Protein AF-A0A2T4BYU2-F1 (afdb_monomer_lite)

Secondary structure (DSSP, 8-state):
-------HHHHHHHHHHHHHHHHHHHIIIIIHHHHHHHHHHHHHHHHHH-SHHHHT-HHHHHHHHHHHHHHIIIIIHHHHHHHHT-GGGT--PPTT---EEEEE-B------TTT-TT-S-TT-------PPPHHHHHHHHHHH----EEEE-SSSS-EEEE--GGGTT-EEEEPPBSS--TT--S-EEEEEEE---B-TTSPBPTT--S--EEEEEEEPPPHHHHHHHHHHHHHHHHHHHHHHHHHHHHHT---SSSPPP--------PPPPPPPP--------------------------------SS--------GGGTSSSS----TT-------HHHHHHHHHHHHHHHHHHHHHHHHHHHHT-

Foldseek 3Di:
DDPPPDPPVNVVVVVVVVVVVVVVVCCVPVVVVVVVVVVVVVVVVVVVCPDPCNCPDPLNVLLVVLLVLLCVLLPVQQVVLVVCVPCVNDDDDDPPFDWDKDKAAAPQVPPDCVPCVPDPDPPPPDDPDDDQDPVRLLVVLVVVDPAAEAEAEPDQDWDWAFDDVSSVRHIYIYFHHQDCPPPNQKGWIKMKIFTACADPVRHGDVVTDPDRIDMDIGIGDRVVVSVVVVVVSVVVVLVVLLVVLLCCLVVVPDFSQDDPDPPDPPDDDDDPDDDDDDDDDDDDDDDDDDDDDDDDDDDDDDDDDDDDDDDDPDPPPPPVVVVDDDDPPPPVPPPPDPSPVVSSVSSSVVSSVSSVVSSVVSSVVSVVVD

pLDDT: mean 73.85, std 22.09, range [28.38, 97.69]

Sequence (370 aa):
MPPSDLSVAEEIYRGLASLLRLLWQWIKGPGMHRAAVAAAAVMRQVRRNMTARRLLSFPHLLAFFWMLLLLWGERWIFTSHVGVCDWRNWEKWPKGATPHHLVLIADPQILDPHTNPDWPSPVLATVVANVLSEEDSVRLVKSVGNVVHVFSGDDHDYCELVHSDSKENVREITVKTMSMTQGVPTPGFLMVSLWNPIDKDGKPLPGAPEQTVQTHLCLLPNQLSKYMNYVAFTIFSLIILAVRAFFVPVLRLTPFALPPERGSASLPIYKDKIEPPITSSSGTSNGGGGGSTRWAGKKGKHRHRWSTDGSRGPRITINEDYYDGGKAWKTTTGRGDRFSFKVMATEMWTTTWRVTWISVLIWIYLIRNG

Radius of gyration: 45.5 Å; chains: 1; bounding box: 118×69×126 Å

InterPro domains:
  IPR033308 PGAP5/Cdc1/Ted1 [PTHR13315] (129-253)

Organism: NCBI:txid983965

Structure (mmCIF, N/CA/C/O backbone):
data_AF-A0A2T4BYU2-F1
#
_entry.id   AF-A0A2T4BYU2-F1
#
loop_
_atom_site.group_PDB
_atom_site.id
_atom_site.type_symbol
_atom_site.label_atom_id
_atom_site.label_alt_id
_atom_site.label_comp_id
_atom_site.label_asym_id
_atom_site.label_entity_id
_atom_site.label_seq_id
_atom_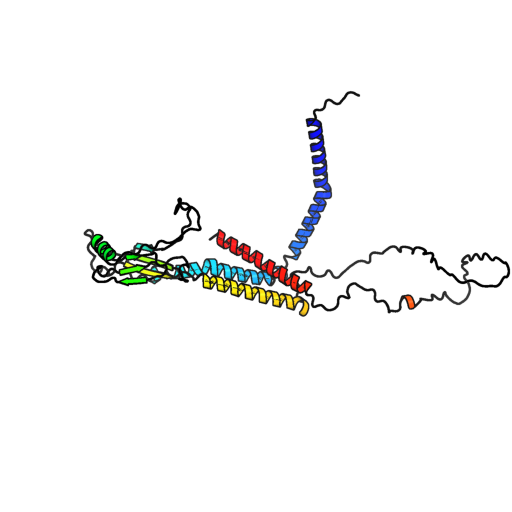site.pdbx_PDB_ins_code
_atom_site.Cartn_x
_atom_site.Cartn_y
_atom_site.Cartn_z
_atom_site.occupancy
_atom_site.B_iso_or_equiv
_atom_site.auth_seq_id
_atom_site.auth_comp_id
_atom_site.auth_asym_id
_atom_site.auth_atom_id
_atom_site.pdbx_PDB_model_num
ATOM 1 N N . MET A 1 1 ? -7.011 48.661 -72.125 1.00 44.62 1 MET A N 1
ATOM 2 C CA . MET A 1 1 ? -7.567 47.521 -71.363 1.00 44.62 1 MET A CA 1
ATOM 3 C C . MET A 1 1 ? -8.153 48.091 -70.086 1.00 44.62 1 MET A C 1
ATOM 5 O O . MET A 1 1 ? -7.434 48.857 -69.453 1.00 44.62 1 MET A O 1
ATOM 9 N N . PRO A 1 2 ? -9.433 47.844 -69.765 1.00 47.34 2 PRO A N 1
ATOM 10 C CA . PRO A 1 2 ? -10.034 48.416 -68.567 1.00 47.34 2 PRO A CA 1
ATOM 11 C C . PRO A 1 2 ? -9.430 47.750 -67.319 1.00 47.34 2 PRO A C 1
ATOM 13 O O . PRO A 1 2 ? -8.995 46.596 -67.412 1.00 47.34 2 PRO A O 1
ATOM 16 N N . PRO A 1 3 ? -9.362 48.455 -66.177 1.00 52.53 3 PRO A N 1
ATOM 17 C CA . PRO A 1 3 ? -8.950 47.852 -64.919 1.00 52.53 3 PRO A CA 1
ATOM 18 C C . PRO A 1 3 ? -9.965 46.768 -64.553 1.00 52.53 3 PRO A C 1
ATOM 20 O O . PRO A 1 3 ? -11.173 46.959 -64.672 1.00 52.53 3 PRO A O 1
ATOM 23 N N . SER A 1 4 ? -9.478 45.591 -64.179 1.00 56.00 4 SER A N 1
ATOM 24 C CA . SER A 1 4 ? -10.329 44.528 -63.663 1.00 56.00 4 SER A CA 1
ATOM 25 C C . SER A 1 4 ? -10.896 44.963 -62.312 1.00 56.00 4 SER A C 1
ATOM 27 O O . SER A 1 4 ? -10.166 44.961 -61.324 1.00 56.00 4 SER A O 1
ATOM 29 N N . ASP A 1 5 ? -12.182 45.310 -62.277 1.00 58.50 5 ASP A N 1
ATOM 30 C CA . ASP A 1 5 ? -12.965 45.523 -61.054 1.00 58.50 5 ASP A CA 1
ATOM 31 C C . ASP A 1 5 ? -13.184 44.186 -60.335 1.00 58.50 5 ASP A C 1
ATOM 33 O O . ASP A 1 5 ? -14.262 43.592 -60.354 1.00 58.50 5 ASP A O 1
ATOM 37 N N . LEU A 1 6 ? -12.124 43.663 -59.728 1.00 60.38 6 LEU A N 1
ATOM 38 C CA . LEU A 1 6 ? -12.214 42.539 -58.813 1.00 60.38 6 LEU A CA 1
ATOM 39 C C . LEU A 1 6 ? -11.860 43.046 -57.420 1.00 60.38 6 LEU A C 1
ATOM 41 O O . LEU A 1 6 ? -10.784 43.588 -57.189 1.00 60.38 6 LEU A O 1
ATOM 45 N N . SER A 1 7 ? -12.807 42.885 -56.495 1.00 72.75 7 SER A N 1
ATOM 46 C CA . SER A 1 7 ? -12.609 43.162 -55.074 1.00 72.75 7 SER A CA 1
ATOM 47 C C . SER A 1 7 ? -11.363 42.432 -54.570 1.00 72.75 7 SER A C 1
ATOM 49 O O . SER A 1 7 ? -11.122 41.287 -54.950 1.00 72.75 7 SER A O 1
ATOM 51 N N . VAL A 1 8 ? -10.605 43.058 -53.665 1.00 73.31 8 VAL A N 1
ATOM 52 C CA . VAL A 1 8 ? -9.437 42.462 -52.982 1.00 73.31 8 VAL A CA 1
ATOM 53 C C . VAL A 1 8 ? -9.763 41.069 -52.418 1.00 73.31 8 VAL A C 1
ATOM 55 O O . VAL A 1 8 ? -8.920 40.173 -52.414 1.00 73.31 8 VAL A O 1
ATOM 58 N N . ALA A 1 9 ? -11.015 40.850 -52.001 1.00 70.56 9 ALA A N 1
ATOM 59 C CA . ALA A 1 9 ? -11.495 39.545 -51.561 1.00 70.56 9 ALA A CA 1
ATOM 60 C C . ALA A 1 9 ? -11.392 38.475 -52.663 1.00 70.56 9 ALA A C 1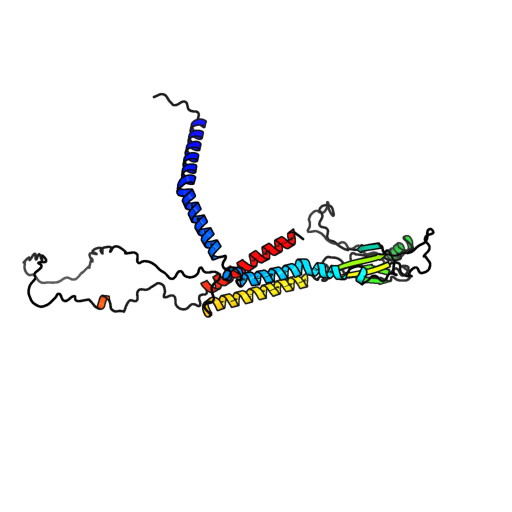
ATOM 62 O O . ALA A 1 9 ? -10.972 37.355 -52.387 1.00 70.56 9 ALA A O 1
ATOM 63 N N . GLU A 1 10 ? -11.714 38.807 -53.912 1.00 74.12 10 GLU A N 1
ATOM 64 C CA . GLU A 1 10 ? -11.686 37.880 -55.045 1.00 74.12 10 GLU A CA 1
ATOM 65 C C . GLU A 1 10 ? -10.253 37.459 -55.410 1.00 74.12 10 GLU A C 1
ATOM 67 O O . GLU A 1 10 ? -10.006 36.298 -55.744 1.00 74.12 10 GLU A O 1
ATOM 72 N N . GLU A 1 11 ? -9.287 38.378 -55.304 1.00 76.38 11 GLU A N 1
ATOM 73 C CA . GLU A 1 11 ? -7.863 38.066 -55.479 1.00 76.38 11 GLU A CA 1
ATOM 74 C C . GLU A 1 11 ? -7.354 37.138 -54.372 1.00 76.38 11 GLU A C 1
ATOM 76 O O . GLU A 1 11 ? -6.678 36.146 -54.660 1.00 76.38 11 GLU A O 1
ATOM 81 N N . ILE A 1 12 ? -7.751 37.389 -53.120 1.00 78.19 12 ILE A N 1
ATOM 82 C CA . ILE A 1 12 ? -7.427 36.522 -51.979 1.00 78.19 12 ILE A CA 1
ATOM 83 C C . ILE A 1 12 ? -8.056 35.133 -52.158 1.00 78.19 12 ILE A C 1
ATOM 85 O O . ILE A 1 12 ? -7.374 34.122 -51.973 1.00 78.19 12 ILE A O 1
ATOM 89 N N . TYR A 1 13 ? -9.324 35.052 -52.574 1.00 81.00 13 TYR A N 1
ATOM 90 C CA . TYR A 1 13 ? -10.010 33.782 -52.823 1.00 81.00 13 TYR A CA 1
ATOM 91 C C . TYR A 1 13 ? -9.356 32.987 -53.954 1.00 81.00 13 TYR A C 1
ATOM 93 O O . TYR A 1 13 ? -9.172 31.776 -53.828 1.00 81.00 13 TYR A O 1
ATOM 101 N N . ARG A 1 14 ? -8.946 33.643 -55.044 1.00 78.81 14 ARG A N 1
ATOM 102 C CA . ARG A 1 14 ? -8.218 32.989 -56.144 1.00 78.81 14 ARG A CA 1
ATOM 103 C C . ARG A 1 14 ? -6.811 32.557 -55.722 1.00 78.81 14 ARG A C 1
ATOM 105 O O . ARG A 1 14 ? -6.377 31.462 -56.092 1.00 78.81 14 ARG A O 1
ATOM 112 N N . GLY A 1 15 ? -6.130 33.348 -54.893 1.00 80.69 15 GLY A N 1
ATOM 113 C CA . GLY A 1 15 ? -4.852 32.990 -54.272 1.00 80.69 15 GLY A CA 1
ATOM 114 C C . GLY A 1 15 ? -4.968 31.747 -53.383 1.00 80.69 15 GLY A C 1
ATOM 115 O O . GLY A 1 15 ? -4.243 30.772 -53.577 1.00 80.69 15 GLY A O 1
ATOM 116 N N . LEU A 1 16 ? -5.951 31.712 -52.482 1.00 84.56 16 LEU A N 1
ATOM 117 C CA . LEU A 1 16 ? -6.238 30.552 -51.632 1.00 84.56 16 LEU A CA 1
ATOM 118 C C . LEU A 1 16 ? -6.659 29.327 -52.447 1.00 84.56 16 LEU A C 1
ATOM 120 O O . LEU A 1 16 ? -6.166 28.227 -52.206 1.00 84.56 16 LEU A O 1
ATOM 124 N N . ALA A 1 17 ? -7.522 29.498 -53.448 1.00 82.00 17 ALA A N 1
ATOM 125 C CA . ALA A 1 17 ? -7.966 28.402 -54.304 1.00 82.00 17 ALA A CA 1
ATOM 126 C C . ALA A 1 17 ? -6.816 27.808 -55.133 1.00 82.00 17 ALA A C 1
ATOM 128 O O . ALA A 1 17 ? -6.757 26.592 -55.320 1.00 82.00 17 ALA A O 1
ATOM 129 N N . SER A 1 18 ? -5.887 28.636 -55.619 1.00 81.75 18 SER A N 1
ATOM 130 C CA . SER A 1 18 ? -4.705 28.161 -56.350 1.00 81.75 18 SER A CA 1
ATOM 131 C C . SER A 1 18 ? -3.717 27.433 -55.431 1.00 81.75 18 SER A C 1
ATOM 133 O O . SER A 1 18 ? -3.270 26.339 -55.781 1.00 81.75 18 SER A O 1
ATOM 135 N N . LEU A 1 19 ? -3.476 27.946 -54.219 1.00 81.56 19 LEU A N 1
ATOM 136 C CA . LEU A 1 19 ? -2.708 27.253 -53.179 1.00 81.56 19 LEU A CA 1
ATOM 137 C C . LEU A 1 19 ? -3.330 25.903 -52.810 1.00 81.56 19 LEU A C 1
ATOM 139 O O . LEU A 1 19 ? -2.626 24.897 -52.804 1.00 81.56 19 LEU A O 1
ATOM 143 N N . LEU A 1 20 ? -4.644 25.845 -52.579 1.00 85.12 20 LEU A N 1
ATOM 144 C CA . LEU A 1 20 ? -5.356 24.603 -52.260 1.00 85.12 20 LEU A CA 1
ATOM 145 C C . LEU A 1 20 ? -5.273 23.577 -53.398 1.00 85.12 20 LEU A C 1
ATOM 147 O O . LEU A 1 20 ? -5.092 22.389 -53.135 1.00 85.12 20 LEU A O 1
ATOM 151 N N . ARG A 1 21 ? -5.342 24.010 -54.665 1.00 81.75 21 ARG A N 1
ATOM 152 C CA . ARG A 1 21 ? -5.165 23.120 -55.827 1.00 81.75 21 ARG A CA 1
ATOM 153 C C . ARG A 1 21 ? -3.744 22.568 -55.918 1.00 81.75 21 ARG A C 1
ATOM 155 O O . ARG A 1 21 ? -3.586 21.377 -56.176 1.00 81.75 21 ARG A O 1
ATOM 162 N N . LEU A 1 22 ? -2.727 23.397 -55.679 1.00 81.19 22 LEU A N 1
ATOM 163 C CA . LEU A 1 22 ? -1.326 22.963 -55.657 1.00 81.19 22 LEU A CA 1
ATOM 164 C C . LEU A 1 22 ? -1.060 21.985 -54.507 1.00 81.19 22 LEU A C 1
ATOM 166 O O . LEU A 1 22 ? -0.410 20.960 -54.705 1.00 81.19 22 LEU A O 1
ATOM 170 N N . LEU A 1 23 ? -1.632 22.248 -53.331 1.00 77.75 23 LEU A N 1
ATOM 171 C CA . LEU A 1 23 ? -1.557 21.368 -52.166 1.00 77.75 23 LEU A CA 1
ATOM 172 C C . LEU A 1 23 ? -2.250 20.026 -52.450 1.00 77.75 23 LEU A C 1
ATOM 174 O O . LEU A 1 23 ? -1.695 18.968 -52.166 1.00 77.75 23 LEU A O 1
ATOM 178 N N . TRP A 1 24 ? -3.410 20.049 -53.109 1.00 79.12 24 TRP A N 1
ATOM 179 C CA . TRP A 1 24 ? -4.140 18.849 -53.523 1.00 79.12 24 TRP A CA 1
ATOM 180 C C . TRP A 1 24 ? -3.400 18.022 -54.582 1.00 79.12 24 TRP A C 1
ATOM 182 O O . TRP A 1 24 ? -3.362 16.795 -54.488 1.00 79.12 24 TRP A O 1
ATOM 192 N N . GLN A 1 25 ? -2.773 18.667 -55.571 1.00 78.25 25 GLN A N 1
ATOM 193 C CA . GLN A 1 25 ? -1.932 17.992 -56.566 1.00 78.25 25 GLN A CA 1
ATOM 194 C C . GLN A 1 25 ? -0.663 17.408 -55.936 1.00 78.25 25 GLN A C 1
ATOM 196 O O . GLN A 1 25 ? -0.265 16.290 -56.268 1.00 78.25 25 GLN A O 1
ATOM 201 N N . TRP A 1 26 ? -0.058 18.121 -54.983 1.00 76.94 26 TRP A N 1
ATOM 202 C CA . TRP A 1 26 ? 1.086 17.623 -54.227 1.00 76.94 26 TRP A CA 1
ATOM 203 C C . TRP A 1 26 ? 0.713 16.410 -53.373 1.00 76.94 26 TRP A C 1
ATOM 205 O O . TRP A 1 26 ? 1.426 15.409 -53.413 1.00 76.94 26 TRP A O 1
ATOM 215 N N . ILE A 1 27 ? -0.431 16.457 -52.678 1.00 73.06 27 ILE A N 1
ATOM 216 C CA . ILE A 1 27 ? -0.985 15.314 -51.943 1.00 73.06 27 ILE A CA 1
ATOM 217 C C . ILE A 1 27 ? -1.202 14.149 -52.911 1.00 73.06 27 ILE A C 1
ATOM 219 O O . ILE A 1 27 ? -0.582 13.110 -52.727 1.00 73.06 27 ILE A O 1
ATOM 223 N N . LYS A 1 28 ? -1.991 14.313 -53.982 1.00 74.81 28 LYS A N 1
ATOM 224 C CA . LYS A 1 28 ? -2.316 13.219 -54.917 1.00 74.81 28 LYS A CA 1
ATOM 225 C C . LYS A 1 28 ? -1.114 12.636 -55.676 1.00 74.81 28 LYS A C 1
ATOM 227 O O . LYS A 1 28 ? -1.213 11.504 -56.136 1.00 74.81 28 LYS A O 1
ATOM 232 N N . GLY A 1 29 ? -0.006 13.367 -55.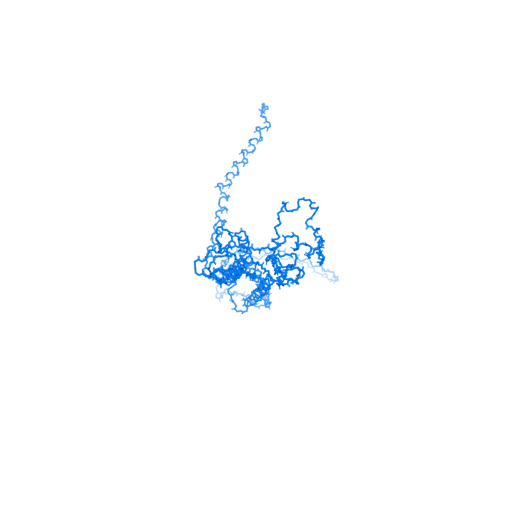812 1.00 76.69 29 GLY A N 1
ATOM 233 C CA . GLY A 1 29 ? 1.197 12.908 -56.512 1.00 76.69 29 GLY A CA 1
ATOM 234 C C . GLY A 1 29 ? 2.376 12.589 -55.573 1.00 76.69 29 GLY A C 1
ATOM 235 O O . GLY A 1 29 ? 2.394 11.537 -54.925 1.00 76.69 29 GLY A O 1
ATOM 236 N N . PRO A 1 30 ? 3.407 13.456 -55.510 1.00 74.31 30 PRO A N 1
ATOM 237 C CA . PRO A 1 30 ? 4.663 13.177 -54.804 1.00 74.31 30 PRO A CA 1
ATOM 238 C C . PRO A 1 30 ? 4.512 13.044 -53.278 1.00 74.31 30 PRO A C 1
ATOM 240 O O . PRO A 1 30 ? 5.300 12.334 -52.650 1.00 74.31 30 PRO A O 1
ATOM 243 N N . GLY A 1 31 ? 3.506 13.687 -52.678 1.00 72.19 31 GLY A N 1
ATOM 244 C CA . GLY A 1 31 ? 3.182 13.593 -51.254 1.00 72.19 31 GLY A CA 1
ATOM 245 C C . GLY A 1 31 ? 2.701 12.197 -50.862 1.00 72.19 31 GLY A C 1
ATOM 246 O O . GLY A 1 31 ? 3.278 11.586 -49.963 1.00 72.19 31 GLY A O 1
ATOM 247 N N . MET A 1 32 ? 1.724 11.640 -51.587 1.00 75.56 32 MET A N 1
ATOM 248 C CA . MET A 1 32 ? 1.248 10.266 -51.382 1.00 75.56 32 MET A CA 1
ATOM 249 C C . MET A 1 32 ? 2.344 9.223 -51.619 1.00 75.56 32 MET A C 1
ATOM 251 O O . MET A 1 32 ? 2.446 8.266 -50.854 1.00 75.56 32 MET A O 1
ATOM 255 N N . HIS A 1 33 ? 3.221 9.418 -52.610 1.00 74.88 33 HIS A N 1
ATOM 256 C CA . HIS A 1 33 ? 4.357 8.514 -52.818 1.00 74.88 33 HIS A CA 1
ATOM 257 C C . HIS A 1 33 ? 5.345 8.546 -51.639 1.00 74.88 33 HIS A C 1
ATOM 259 O O . HIS A 1 33 ? 5.740 7.497 -51.130 1.00 74.88 33 HIS A O 1
ATOM 265 N N . ARG A 1 34 ? 5.700 9.738 -51.136 1.00 77.19 34 ARG A N 1
ATOM 266 C CA . ARG A 1 34 ? 6.554 9.885 -49.942 1.00 77.19 34 ARG A CA 1
ATOM 267 C C . ARG A 1 34 ? 5.904 9.292 -48.690 1.00 77.19 34 ARG A C 1
ATOM 269 O O . ARG A 1 34 ? 6.586 8.601 -47.935 1.00 77.19 34 ARG A O 1
ATOM 276 N N . ALA A 1 35 ? 4.602 9.503 -48.499 1.00 79.88 35 ALA A N 1
ATOM 277 C CA . ALA A 1 35 ? 3.839 8.914 -47.402 1.00 79.88 35 ALA A CA 1
ATOM 278 C C . ALA A 1 35 ? 3.801 7.381 -47.495 1.00 79.88 35 ALA A C 1
ATOM 280 O O . ALA A 1 35 ? 4.042 6.707 -46.498 1.00 79.88 35 ALA A O 1
ATOM 281 N N . ALA A 1 36 ? 3.594 6.817 -48.687 1.00 81.00 36 ALA A N 1
ATOM 282 C CA . ALA A 1 36 ? 3.615 5.374 -48.914 1.00 81.00 36 ALA A CA 1
ATOM 283 C C . ALA A 1 36 ? 5.005 4.766 -48.666 1.00 81.00 36 ALA A C 1
ATOM 285 O O . ALA A 1 36 ? 5.113 3.710 -48.047 1.00 81.00 36 ALA A O 1
ATOM 286 N N . VAL A 1 37 ? 6.084 5.440 -49.081 1.00 83.19 37 VAL A N 1
ATOM 287 C CA . VAL A 1 37 ? 7.463 5.006 -48.798 1.00 83.19 37 VAL A CA 1
ATOM 288 C C . VAL A 1 37 ? 7.761 5.063 -47.298 1.00 83.19 37 VAL A C 1
ATOM 290 O O . VAL A 1 37 ? 8.339 4.114 -46.761 1.00 83.19 37 VAL A O 1
ATOM 293 N N . ALA A 1 38 ? 7.336 6.125 -46.608 1.00 82.06 38 ALA A N 1
ATOM 294 C CA . ALA A 1 38 ? 7.457 6.242 -45.158 1.00 82.06 38 ALA A CA 1
ATOM 295 C C . ALA A 1 38 ? 6.651 5.147 -44.443 1.00 82.06 38 ALA A C 1
ATOM 297 O O . ALA A 1 38 ? 7.201 4.434 -43.607 1.00 82.06 38 ALA A O 1
ATOM 298 N N . ALA A 1 39 ? 5.394 4.926 -44.832 1.00 82.06 39 ALA A N 1
ATOM 299 C CA . ALA A 1 39 ? 4.540 3.871 -44.294 1.00 82.06 39 ALA A CA 1
ATOM 300 C C . ALA A 1 39 ? 5.123 2.474 -44.551 1.00 82.06 39 ALA A C 1
ATOM 302 O O . ALA A 1 39 ? 5.148 1.640 -43.652 1.00 82.06 39 ALA A O 1
ATOM 303 N N . ALA A 1 40 ? 5.680 2.217 -45.736 1.00 81.62 40 ALA A N 1
ATOM 304 C CA . ALA A 1 40 ? 6.356 0.962 -46.052 1.00 81.62 40 ALA A CA 1
ATOM 305 C C . ALA A 1 40 ? 7.675 0.795 -45.279 1.00 81.62 40 ALA A C 1
ATOM 307 O O . ALA A 1 40 ? 8.062 -0.327 -44.948 1.00 81.62 40 ALA A O 1
ATOM 308 N N . ALA A 1 41 ? 8.400 1.878 -44.992 1.00 75.75 41 ALA A N 1
ATOM 309 C CA . ALA A 1 41 ? 9.575 1.848 -44.123 1.00 75.75 41 ALA A CA 1
ATOM 310 C C . ALA A 1 41 ? 9.179 1.549 -42.670 1.00 75.75 41 ALA A C 1
ATOM 312 O O . ALA A 1 41 ? 9.779 0.669 -42.055 1.00 75.75 41 ALA A O 1
ATOM 313 N N . VAL A 1 42 ? 8.122 2.191 -42.163 1.00 76.19 42 VAL A N 1
ATOM 314 C CA . VAL A 1 42 ? 7.540 1.931 -40.840 1.00 76.19 42 VAL A CA 1
ATOM 315 C C . VAL A 1 42 ? 7.029 0.494 -40.751 1.00 76.19 42 VAL A C 1
ATOM 317 O O . VAL A 1 42 ? 7.425 -0.220 -39.840 1.00 76.19 42 VAL A O 1
ATOM 320 N N . MET A 1 43 ? 6.250 0.005 -41.719 1.00 75.00 43 MET A N 1
ATOM 321 C CA . MET A 1 43 ? 5.761 -1.380 -41.739 1.00 75.00 43 MET A CA 1
ATOM 322 C C . MET A 1 43 ? 6.897 -2.399 -41.810 1.00 75.00 43 MET A C 1
ATOM 324 O O . MET A 1 43 ? 6.878 -3.394 -41.086 1.00 75.00 43 MET A O 1
ATOM 328 N N . ARG A 1 44 ? 7.922 -2.160 -42.639 1.00 73.31 44 ARG A N 1
ATOM 329 C CA . ARG A 1 44 ? 9.115 -3.020 -42.667 1.00 73.31 44 ARG A CA 1
ATOM 330 C C . ARG A 1 44 ? 9.848 -2.997 -41.328 1.00 73.31 44 ARG A C 1
ATOM 332 O O . ARG A 1 44 ? 10.303 -4.047 -40.880 1.00 73.31 44 ARG A O 1
ATOM 339 N N . GLN A 1 45 ? 9.936 -1.840 -40.677 1.00 66.19 45 GLN A N 1
ATOM 340 C CA . GLN A 1 45 ? 10.536 -1.707 -39.353 1.00 66.19 45 GLN A CA 1
ATOM 341 C C . GLN A 1 45 ? 9.717 -2.449 -38.285 1.00 66.19 45 GLN A C 1
ATOM 343 O O . GLN A 1 45 ? 10.289 -3.223 -37.522 1.00 66.19 45 GLN A O 1
ATOM 348 N N . VAL A 1 46 ? 8.391 -2.292 -38.278 1.00 66.44 46 VAL A N 1
ATOM 349 C CA . VAL A 1 46 ? 7.453 -2.986 -37.382 1.00 66.44 46 VAL A CA 1
ATOM 350 C C . VAL A 1 46 ? 7.555 -4.498 -37.568 1.00 66.44 46 VAL A C 1
ATOM 352 O O . VAL A 1 46 ? 7.789 -5.215 -36.599 1.00 66.44 46 VAL A O 1
ATOM 355 N N . ARG A 1 47 ? 7.498 -4.994 -38.811 1.00 68.31 47 ARG A N 1
ATOM 356 C CA . ARG A 1 47 ? 7.621 -6.426 -39.131 1.00 68.31 47 ARG A CA 1
ATOM 357 C C . ARG A 1 47 ? 8.962 -7.013 -38.686 1.00 68.31 47 ARG A C 1
ATOM 359 O O . ARG A 1 47 ? 8.998 -8.119 -38.161 1.00 68.31 47 ARG A O 1
ATOM 366 N N . ARG A 1 48 ? 10.067 -6.275 -38.851 1.00 61.69 48 ARG A N 1
ATOM 367 C CA . ARG A 1 48 ? 11.391 -6.689 -38.344 1.00 61.69 48 ARG A CA 1
ATOM 368 C C . ARG A 1 48 ? 11.449 -6.710 -36.817 1.00 61.69 48 ARG A C 1
ATOM 370 O O . ARG A 1 48 ? 12.165 -7.535 -36.248 1.00 61.69 48 ARG A O 1
ATOM 377 N N . ASN A 1 49 ? 10.718 -5.815 -36.158 1.00 56.91 49 ASN A N 1
ATOM 378 C CA . ASN A 1 49 ? 10.650 -5.752 -34.703 1.00 56.91 49 ASN A CA 1
ATOM 379 C C . ASN A 1 49 ? 9.741 -6.841 -34.103 1.00 56.91 49 ASN A C 1
ATOM 381 O O . ASN A 1 49 ? 10.004 -7.297 -32.997 1.00 56.91 49 ASN A O 1
ATOM 385 N N . MET A 1 50 ? 8.741 -7.311 -34.856 1.00 58.03 50 MET A N 1
ATOM 386 C CA . MET A 1 50 ? 7.804 -8.388 -34.500 1.00 58.03 50 MET A CA 1
ATOM 387 C C . MET A 1 50 ? 8.360 -9.799 -34.766 1.00 58.03 50 MET A C 1
ATOM 389 O O . MET A 1 50 ? 7.657 -10.684 -35.246 1.00 58.03 50 MET A O 1
ATOM 393 N N . THR A 1 51 ? 9.641 -10.033 -34.488 1.00 62.34 51 THR A N 1
ATOM 394 C CA . THR A 1 51 ? 10.198 -11.396 -34.481 1.00 62.34 51 THR A CA 1
ATOM 395 C C . THR A 1 51 ? 10.136 -11.948 -33.060 1.00 62.34 51 THR A C 1
ATOM 397 O O . THR A 1 51 ? 10.417 -11.217 -32.113 1.00 62.34 51 THR A O 1
ATOM 400 N N . ALA A 1 52 ? 9.810 -13.233 -32.880 1.00 55.22 52 ALA A N 1
ATOM 401 C CA . ALA A 1 52 ? 9.725 -13.855 -31.550 1.00 55.22 52 ALA A CA 1
ATOM 402 C C . ALA A 1 52 ? 11.007 -13.648 -30.712 1.00 55.22 52 ALA A C 1
ATOM 404 O O . ALA A 1 52 ? 10.928 -13.382 -29.518 1.00 55.22 52 ALA A O 1
ATOM 405 N N . ARG A 1 53 ? 12.187 -13.630 -31.359 1.00 62.66 53 ARG A N 1
ATOM 406 C CA . ARG A 1 53 ? 13.487 -13.311 -30.728 1.00 62.66 53 ARG A CA 1
ATOM 407 C C . ARG A 1 53 ? 13.597 -11.876 -30.186 1.00 62.66 53 ARG A C 1
ATOM 409 O O . ARG A 1 53 ? 14.396 -11.630 -29.291 1.00 62.66 53 ARG A O 1
ATOM 416 N N . ARG A 1 54 ? 12.835 -10.917 -30.728 1.00 62.91 54 ARG A N 1
ATOM 417 C CA . ARG A 1 54 ? 12.774 -9.525 -30.246 1.00 62.91 54 ARG A CA 1
ATOM 418 C C . ARG A 1 54 ? 11.619 -9.283 -29.277 1.00 62.91 54 ARG A C 1
ATOM 420 O O . ARG A 1 54 ? 11.797 -8.485 -28.360 1.00 62.91 54 ARG A O 1
ATOM 427 N N . LEU A 1 55 ? 10.488 -9.970 -29.446 1.00 58.59 55 LEU A N 1
ATOM 428 C CA . LEU A 1 55 ? 9.332 -9.890 -28.542 1.00 58.59 55 LEU A CA 1
ATOM 429 C C . LEU A 1 55 ? 9.614 -10.561 -27.188 1.00 58.59 55 LEU A C 1
ATOM 431 O O . LEU A 1 55 ? 9.321 -9.976 -26.155 1.00 58.59 55 LEU A O 1
ATOM 435 N N . LEU A 1 56 ? 10.288 -11.715 -27.185 1.00 66.81 56 LEU A N 1
ATOM 436 C CA . LEU A 1 56 ? 10.789 -12.390 -25.978 1.00 66.81 56 LEU A CA 1
ATOM 437 C C . LEU A 1 56 ? 12.220 -11.958 -25.628 1.00 66.81 56 LEU A C 1
ATOM 439 O O . LEU A 1 56 ? 13.003 -12.723 -25.068 1.00 66.81 56 LEU A O 1
ATOM 443 N N . SER A 1 57 ? 12.609 -10.742 -26.016 1.00 78.62 57 SER A N 1
ATOM 444 C CA . SER A 1 57 ? 13.946 -10.261 -25.686 1.00 78.62 57 SER A CA 1
ATOM 445 C C . SER A 1 57 ? 14.049 -9.920 -24.204 1.00 78.62 57 SER A C 1
ATOM 447 O O . SER A 1 57 ? 13.084 -9.511 -23.561 1.00 78.62 57 SER A O 1
ATOM 449 N N . PHE A 1 58 ? 15.265 -10.028 -23.686 1.00 83.38 58 PHE A N 1
ATOM 450 C CA . PHE A 1 58 ? 15.631 -9.721 -22.309 1.00 83.38 58 PHE A CA 1
ATOM 451 C C . PHE A 1 58 ? 14.974 -8.470 -21.679 1.00 83.38 58 PHE A C 1
ATOM 453 O O . PHE A 1 58 ? 14.472 -8.595 -20.566 1.00 83.38 58 PHE A O 1
ATOM 460 N N . PRO A 1 59 ? 14.903 -7.283 -22.327 1.00 89.06 59 PRO A N 1
ATOM 461 C CA . PRO A 1 59 ? 14.239 -6.130 -21.716 1.00 89.06 59 PRO A CA 1
ATOM 462 C C . PRO A 1 59 ? 12.726 -6.331 -21.541 1.00 89.06 59 PRO A C 1
ATOM 464 O O . PRO A 1 59 ? 12.159 -5.782 -20.608 1.00 89.06 59 PRO A O 1
ATOM 467 N N . HIS A 1 60 ? 12.061 -7.126 -22.386 1.00 89.62 60 HIS A N 1
ATOM 468 C CA . HIS A 1 60 ? 10.638 -7.435 -22.200 1.00 89.62 60 HIS A CA 1
ATOM 469 C C . HIS A 1 60 ? 10.431 -8.424 -21.049 1.00 89.62 60 HIS A C 1
ATOM 471 O O . HIS A 1 60 ? 9.469 -8.276 -20.306 1.00 89.62 60 HIS A O 1
ATOM 477 N N . LEU A 1 61 ? 11.353 -9.374 -20.847 1.00 91.00 61 LEU A N 1
ATOM 478 C CA . LEU A 1 61 ? 11.332 -10.248 -19.670 1.00 91.00 61 LEU A CA 1
ATOM 479 C C . LEU A 1 61 ? 11.517 -9.437 -18.378 1.00 91.00 61 LEU A C 1
ATOM 481 O O . LEU A 1 61 ? 10.773 -9.618 -17.420 1.00 91.00 61 LEU A O 1
ATOM 485 N N . LEU A 1 62 ? 12.465 -8.496 -18.366 1.00 94.44 62 LEU A N 1
ATOM 486 C CA . LEU A 1 62 ? 12.666 -7.614 -17.218 1.00 94.44 62 LEU A CA 1
ATOM 487 C C . LEU A 1 62 ? 11.453 -6.698 -16.980 1.00 94.44 62 LEU A C 1
ATOM 489 O O . LEU A 1 62 ? 11.033 -6.530 -15.840 1.00 94.44 62 LEU A O 1
ATOM 493 N N . ALA A 1 63 ? 10.846 -6.161 -18.043 1.00 94.50 63 ALA A N 1
ATOM 494 C CA . ALA A 1 63 ? 9.603 -5.395 -17.949 1.00 94.50 63 ALA A CA 1
ATOM 495 C C . ALA A 1 63 ? 8.420 -6.244 -17.443 1.00 94.50 63 ALA A C 1
ATOM 497 O O . ALA A 1 63 ? 7.589 -5.749 -16.689 1.00 94.50 63 ALA A O 1
ATOM 498 N N . PHE A 1 64 ? 8.356 -7.529 -17.802 1.00 94.50 64 PHE A N 1
ATOM 499 C CA . PHE A 1 64 ? 7.369 -8.468 -17.268 1.00 94.50 64 PHE A CA 1
ATOM 500 C C . PHE A 1 64 ? 7.555 -8.692 -15.760 1.00 94.50 64 PHE A C 1
ATOM 502 O O . PHE A 1 64 ? 6.581 -8.647 -15.015 1.00 94.50 64 PHE A O 1
ATOM 509 N N . PHE A 1 65 ? 8.790 -8.852 -15.277 1.00 96.06 65 PHE A N 1
ATOM 510 C CA . PHE A 1 65 ? 9.037 -8.934 -13.833 1.00 96.06 65 PHE A CA 1
ATOM 511 C C . PHE A 1 65 ? 8.698 -7.630 -13.106 1.00 96.06 65 PHE A C 1
ATOM 513 O O . PHE A 1 65 ? 8.110 -7.676 -12.030 1.00 96.06 65 PHE A O 1
ATOM 520 N N . TRP A 1 66 ? 8.984 -6.474 -13.712 1.00 97.25 66 TRP A N 1
ATOM 521 C CA . TRP A 1 66 ? 8.500 -5.185 -13.211 1.00 97.25 66 TRP A CA 1
ATOM 522 C C . TRP A 1 66 ? 6.976 -5.135 -13.120 1.00 97.25 66 TRP A C 1
ATOM 524 O O . TRP A 1 66 ? 6.446 -4.704 -12.105 1.00 97.25 66 TRP A O 1
ATOM 534 N N . MET A 1 67 ? 6.264 -5.609 -14.142 1.00 95.88 67 MET A N 1
ATOM 535 C CA . MET A 1 67 ? 4.805 -5.696 -14.121 1.00 95.88 67 MET A CA 1
ATOM 536 C C . MET A 1 67 ? 4.305 -6.565 -12.962 1.00 95.88 67 MET A C 1
ATOM 538 O O . MET A 1 67 ? 3.399 -6.144 -12.253 1.00 95.88 67 MET A O 1
ATOM 542 N N . LEU A 1 68 ? 4.897 -7.744 -12.739 1.00 96.38 68 LEU A N 1
ATOM 543 C CA . LEU A 1 68 ? 4.537 -8.607 -11.609 1.00 96.38 68 LEU A CA 1
ATOM 544 C C . LEU A 1 68 ? 4.815 -7.937 -10.260 1.00 96.38 68 LEU A C 1
ATOM 546 O O . LEU A 1 68 ? 3.979 -8.013 -9.366 1.00 96.38 68 LEU A O 1
ATOM 550 N N . LEU A 1 69 ? 5.958 -7.258 -10.122 1.00 96.25 69 LEU A N 1
ATOM 551 C CA . LEU A 1 69 ? 6.317 -6.537 -8.902 1.00 96.25 69 LEU A CA 1
ATOM 552 C C . LEU A 1 69 ? 5.348 -5.380 -8.621 1.00 96.25 69 LEU A C 1
ATOM 554 O O . LEU A 1 69 ? 4.925 -5.205 -7.482 1.00 96.25 69 LEU A O 1
ATOM 558 N N . LEU A 1 70 ? 4.966 -4.625 -9.654 1.00 95.62 70 LEU A N 1
ATOM 559 C CA . LEU A 1 70 ? 3.978 -3.550 -9.555 1.00 95.62 70 LEU A CA 1
ATOM 560 C C . LEU A 1 70 ? 2.583 -4.097 -9.227 1.00 95.62 70 LEU A C 1
ATOM 562 O O . LEU A 1 70 ? 1.904 -3.556 -8.365 1.00 95.62 70 LEU A O 1
ATOM 566 N N . LEU A 1 71 ? 2.151 -5.194 -9.856 1.00 94.50 71 LEU A N 1
ATOM 567 C CA . LEU A 1 71 ? 0.884 -5.851 -9.514 1.00 94.50 71 LEU A CA 1
ATOM 568 C C . LEU A 1 71 ? 0.882 -6.347 -8.067 1.00 94.50 71 LEU A C 1
ATOM 570 O O . LEU A 1 71 ? -0.101 -6.164 -7.349 1.00 94.50 71 LEU A O 1
ATOM 574 N N . TRP A 1 72 ? 1.993 -6.927 -7.620 1.00 94.88 72 TRP A N 1
ATOM 575 C CA . TRP A 1 72 ? 2.152 -7.349 -6.239 1.00 94.88 72 TRP A CA 1
ATOM 576 C C . TRP A 1 72 ? 2.061 -6.166 -5.271 1.00 94.88 72 TRP A C 1
ATOM 578 O O . TRP A 1 72 ? 1.243 -6.203 -4.354 1.00 94.88 72 TRP A O 1
ATOM 588 N N . GLY A 1 73 ? 2.848 -5.111 -5.492 1.00 92.50 73 GLY A N 1
ATOM 589 C CA . GLY A 1 73 ? 2.965 -3.984 -4.567 1.00 92.50 73 GLY A CA 1
ATOM 590 C C . GLY A 1 73 ? 1.791 -3.001 -4.595 1.00 92.50 73 GLY A C 1
ATOM 591 O O . GLY A 1 73 ? 1.484 -2.402 -3.562 1.00 92.50 73 GLY A O 1
ATOM 592 N N . GLU A 1 74 ? 1.110 -2.853 -5.733 1.00 91.56 74 GLU A N 1
ATOM 593 C CA . GLU A 1 74 ? -0.025 -1.932 -5.879 1.00 91.56 74 GLU A CA 1
ATOM 594 C C . GLU A 1 74 ? -1.386 -2.614 -5.700 1.00 91.56 74 GLU A C 1
ATOM 596 O O . GLU A 1 74 ? -2.343 -1.950 -5.318 1.00 91.56 74 GLU A O 1
ATOM 601 N N . ARG A 1 75 ? -1.509 -3.927 -5.956 1.00 90.19 75 ARG A N 1
ATOM 602 C CA . ARG A 1 75 ? -2.805 -4.634 -5.913 1.00 90.19 75 ARG A CA 1
ATOM 603 C C . ARG A 1 75 ? -2.827 -5.769 -4.909 1.00 90.19 75 ARG A C 1
ATOM 605 O O . ARG A 1 75 ? -3.575 -5.713 -3.936 1.00 90.19 75 ARG A O 1
ATOM 612 N N . TRP A 1 76 ? -2.018 -6.799 -5.140 1.00 93.25 76 TRP A N 1
ATOM 613 C CA . TRP A 1 76 ? -2.190 -8.066 -4.431 1.00 93.25 76 TRP A CA 1
ATOM 614 C C . TRP A 1 76 ? -1.853 -7.979 -2.951 1.00 93.25 76 TRP A C 1
ATOM 616 O O . TRP A 1 76 ? -2.514 -8.628 -2.143 1.00 93.25 76 TRP A O 1
ATOM 626 N N . ILE A 1 77 ? -0.851 -7.183 -2.575 1.00 92.94 77 ILE A N 1
ATOM 627 C CA . ILE A 1 77 ? -0.462 -7.061 -1.173 1.00 92.94 77 ILE A CA 1
ATOM 628 C C . ILE A 1 77 ? -1.595 -6.458 -0.333 1.00 92.94 77 ILE A C 1
ATOM 630 O O . ILE A 1 77 ? -1.945 -7.014 0.702 1.00 92.94 77 ILE A O 1
ATOM 634 N N . PHE A 1 78 ? -2.253 -5.401 -0.814 1.00 89.44 78 PHE A N 1
ATOM 635 C CA . PHE A 1 78 ? -3.386 -4.801 -0.109 1.00 89.44 78 PHE A CA 1
ATOM 636 C C . PHE A 1 78 ? -4.568 -5.761 -0.022 1.00 89.44 78 PHE A C 1
ATOM 638 O O . PHE A 1 78 ? -5.093 -5.977 1.066 1.00 89.44 78 PHE A O 1
ATOM 645 N N . THR A 1 79 ? -4.948 -6.392 -1.139 1.00 90.88 79 THR A N 1
ATOM 646 C CA . THR A 1 79 ? -6.068 -7.345 -1.141 1.00 90.88 79 THR A CA 1
ATOM 647 C C . THR A 1 79 ? -5.807 -8.538 -0.228 1.00 90.88 79 THR A C 1
ATOM 649 O O . THR A 1 79 ? -6.734 -9.036 0.396 1.00 90.88 79 THR A O 1
ATOM 652 N N . SER A 1 80 ? -4.552 -8.984 -0.119 1.00 92.38 80 SER A N 1
ATOM 653 C CA . SER A 1 80 ? -4.182 -10.093 0.766 1.00 92.38 80 SER A CA 1
ATOM 654 C C . SER A 1 80 ? -4.307 -9.697 2.236 1.00 92.38 80 SER A C 1
ATOM 656 O O . SER A 1 80 ? -4.924 -10.425 3.003 1.00 92.38 80 SER A O 1
ATOM 658 N N . HIS A 1 81 ? -3.784 -8.527 2.619 1.00 92.44 81 HIS A N 1
ATOM 659 C CA . HIS A 1 81 ? -3.887 -8.018 3.990 1.00 92.44 81 HIS A CA 1
ATOM 660 C C . HIS A 1 81 ? -5.343 -7.778 4.415 1.00 92.44 81 HIS A C 1
ATOM 662 O O . HIS A 1 81 ? -5.731 -8.164 5.512 1.00 92.44 81 HIS A O 1
ATOM 668 N N . VAL A 1 82 ? -6.168 -7.211 3.530 1.00 93.00 82 VAL A N 1
ATOM 669 C CA . VAL A 1 82 ? -7.604 -7.024 3.792 1.00 93.00 82 VAL A CA 1
ATOM 670 C C . VAL A 1 82 ? -8.345 -8.365 3.831 1.00 93.00 82 VAL A C 1
ATOM 672 O O . VAL A 1 82 ? -9.217 -8.556 4.669 1.00 93.00 82 VAL A O 1
ATOM 67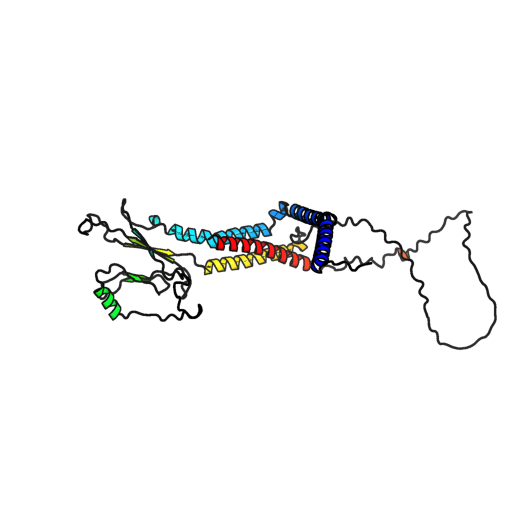5 N N . GLY A 1 83 ? -7.988 -9.322 2.971 1.00 93.38 83 GLY A N 1
ATOM 676 C CA . GLY A 1 83 ? -8.635 -10.636 2.924 1.00 93.38 83 GLY A CA 1
ATOM 677 C C . GLY A 1 83 ? -8.412 -11.490 4.177 1.00 93.38 83 GLY A C 1
ATOM 678 O O . GLY A 1 83 ? -9.295 -12.253 4.560 1.00 93.38 83 GLY A O 1
ATOM 679 N N . VAL A 1 84 ? -7.268 -11.341 4.857 1.00 92.00 84 VAL A N 1
ATOM 680 C CA . VAL A 1 84 ? -7.014 -12.001 6.156 1.00 92.00 84 VAL A CA 1
ATOM 681 C C . VAL A 1 84 ? -8.025 -11.551 7.215 1.00 92.00 84 VAL A C 1
ATOM 683 O O . VAL A 1 84 ? -8.419 -12.343 8.070 1.00 92.00 84 VAL A O 1
ATOM 686 N N . CYS A 1 85 ? -8.496 -10.314 7.101 1.00 95.38 85 CYS A N 1
ATOM 687 C CA . CYS A 1 85 ? -9.416 -9.675 8.025 1.00 95.38 85 CYS A CA 1
ATOM 688 C C . CYS A 1 85 ? -10.898 -10.005 7.805 1.00 95.38 85 CYS A C 1
ATOM 690 O O . CYS A 1 85 ? -11.748 -9.399 8.450 1.00 95.38 85 CYS A O 1
ATOM 692 N N . ASP A 1 86 ? -11.236 -10.957 6.930 1.00 95.44 86 ASP A N 1
ATOM 693 C CA . ASP A 1 86 ? -12.621 -11.412 6.781 1.00 95.44 86 ASP A CA 1
ATOM 694 C C . ASP A 1 86 ? -13.226 -11.768 8.151 1.00 95.44 86 ASP A C 1
ATOM 696 O O . ASP A 1 86 ? -12.624 -12.510 8.932 1.00 95.44 86 ASP A O 1
ATOM 700 N N . TRP A 1 87 ? -14.417 -11.234 8.431 1.00 95.81 87 TRP A N 1
ATOM 701 C CA . TRP A 1 87 ? -15.155 -11.402 9.687 1.00 95.81 87 TRP A CA 1
ATOM 702 C C . TRP A 1 87 ? -15.174 -12.859 10.172 1.00 95.81 87 TRP A C 1
ATOM 704 O O . TRP A 1 87 ? -14.965 -13.145 11.350 1.00 95.81 87 TRP A O 1
ATOM 714 N N . ARG A 1 88 ? -15.317 -13.810 9.241 1.00 93.06 88 ARG A N 1
ATOM 715 C CA . ARG A 1 88 ? -15.416 -15.249 9.533 1.00 93.06 88 ARG A CA 1
ATOM 716 C C . ARG A 1 88 ? -14.148 -15.843 10.147 1.00 93.06 88 ARG A C 1
ATOM 718 O O . ARG A 1 88 ? -14.217 -16.919 10.735 1.00 93.06 88 ARG A O 1
ATOM 725 N N . ASN A 1 89 ? -13.000 -15.193 9.973 1.00 94.19 89 ASN A N 1
ATOM 726 C CA . ASN A 1 89 ? -11.711 -15.719 10.417 1.00 94.19 89 ASN A CA 1
ATOM 727 C C . ASN A 1 89 ? -11.452 -15.475 11.906 1.00 94.19 89 ASN A C 1
ATOM 729 O O . ASN A 1 89 ? -10.645 -16.189 12.503 1.00 94.19 89 ASN A O 1
ATOM 733 N N . TRP A 1 90 ? -12.094 -14.469 12.502 1.00 94.88 90 TRP A N 1
ATOM 734 C CA . TRP A 1 90 ? -11.773 -14.023 13.858 1.00 94.88 90 TRP A CA 1
ATOM 735 C C . TRP A 1 90 ? -12.990 -13.866 14.772 1.00 94.88 90 TRP A C 1
ATOM 737 O O . TRP A 1 90 ? -12.818 -13.932 15.991 1.00 94.88 90 TRP A O 1
ATOM 747 N N . GLU A 1 91 ? -14.200 -13.712 14.229 1.00 94.75 91 GLU A N 1
ATOM 748 C CA . GLU A 1 91 ? -15.417 -13.633 15.035 1.00 94.75 91 GLU A CA 1
ATOM 749 C C . GLU A 1 91 ? -15.703 -14.934 15.778 1.00 94.75 91 GLU A C 1
ATOM 751 O O . GLU A 1 91 ? -15.661 -16.037 15.228 1.00 94.75 91 GLU A O 1
ATOM 756 N N . LYS A 1 92 ? -16.060 -14.795 17.053 1.00 93.56 92 LYS A N 1
ATOM 757 C CA . LYS A 1 92 ? -16.395 -15.915 17.935 1.00 93.56 92 LYS A CA 1
ATOM 758 C C . LYS A 1 92 ? -17.830 -15.783 18.409 1.00 93.56 92 LYS A C 1
ATOM 760 O O . LYS A 1 92 ? -18.083 -15.612 19.600 1.00 93.56 92 LYS A O 1
ATOM 765 N N . TRP A 1 93 ? -18.767 -15.831 17.468 1.00 93.38 93 TRP A N 1
ATOM 766 C CA . TRP A 1 93 ? -20.195 -15.826 17.775 1.00 93.38 93 TRP A CA 1
ATOM 767 C C . TRP A 1 93 ? -20.806 -17.233 17.709 1.00 93.38 93 TRP A C 1
ATOM 769 O O . TRP A 1 93 ? -20.344 -18.076 16.933 1.00 93.38 93 TRP A O 1
ATOM 779 N N . PRO A 1 94 ? -21.853 -17.520 18.506 1.00 90.75 94 PRO A N 1
ATOM 780 C CA . PRO A 1 94 ? -22.620 -18.755 18.398 1.00 90.75 94 PRO A CA 1
ATOM 781 C C . PRO A 1 94 ? -23.221 -18.963 17.002 1.00 90.75 94 PRO A C 1
ATOM 783 O O . PRO A 1 94 ? -23.488 -18.019 16.256 1.00 90.75 94 PRO A O 1
ATOM 786 N N . LYS A 1 95 ? -23.501 -20.223 16.653 1.00 88.06 95 LYS A N 1
ATOM 787 C CA . LYS A 1 95 ? -24.154 -20.560 15.380 1.00 88.06 95 LYS A CA 1
ATOM 788 C C . LYS A 1 95 ? -25.530 -19.892 15.292 1.00 88.06 95 LYS A C 1
ATOM 790 O O . LYS A 1 95 ? -26.343 -20.045 16.197 1.00 88.06 95 LYS A O 1
ATOM 795 N N . GLY A 1 96 ? -25.793 -19.206 14.179 1.00 87.00 96 GLY A N 1
ATOM 796 C CA . GLY A 1 96 ? -27.045 -18.476 13.948 1.00 87.00 96 GLY A CA 1
ATOM 797 C C . GLY A 1 96 ? -27.041 -17.028 14.448 1.00 87.00 96 GLY A C 1
ATOM 798 O O . GLY A 1 96 ? -28.047 -16.344 14.286 1.00 87.00 96 GLY A O 1
ATOM 799 N N . ALA A 1 97 ? -25.932 -16.547 15.020 1.00 90.88 97 ALA A N 1
ATOM 800 C CA . ALA A 1 97 ? -25.761 -15.134 15.331 1.00 90.88 97 ALA A CA 1
ATOM 801 C C . ALA A 1 97 ? -25.743 -14.269 14.059 1.00 90.88 97 ALA A C 1
ATOM 803 O O . ALA A 1 97 ? -25.215 -14.668 13.020 1.00 90.88 97 ALA A O 1
ATOM 804 N N . THR A 1 98 ? -26.293 -13.061 14.172 1.00 92.88 98 THR A N 1
ATOM 805 C CA . THR A 1 98 ? -26.326 -12.045 13.112 1.00 92.88 98 THR A CA 1
ATOM 806 C C . THR A 1 98 ? -25.646 -10.771 13.620 1.00 92.88 98 THR A C 1
ATOM 808 O O . THR A 1 98 ? -26.340 -9.854 14.070 1.00 92.88 98 THR A O 1
ATOM 811 N N . PRO A 1 99 ? -24.302 -10.728 13.652 1.00 95.38 99 PRO A N 1
ATOM 812 C CA . PRO A 1 99 ? -23.574 -9.560 14.128 1.00 95.38 99 PRO A CA 1
ATOM 813 C C . PRO A 1 99 ? -23.739 -8.355 13.194 1.00 95.38 99 PRO A C 1
ATOM 815 O O . PRO A 1 99 ? -23.879 -8.493 11.979 1.00 95.38 99 PRO A O 1
ATOM 818 N N . HIS A 1 100 ? -23.685 -7.161 13.775 1.00 96.12 100 HIS A N 1
ATOM 819 C CA . HIS A 1 100 ? -23.496 -5.905 13.067 1.00 96.12 100 HIS A CA 1
ATOM 820 C C . HIS A 1 100 ? -22.004 -5.621 12.916 1.00 96.12 100 HIS A C 1
ATOM 822 O O . HIS A 1 100 ? -21.243 -5.704 13.879 1.00 96.12 100 HIS A O 1
ATOM 828 N N . HIS A 1 101 ? -21.603 -5.242 11.710 1.00 97.00 101 HIS A N 1
ATOM 829 C CA . HIS A 1 101 ? -20.210 -5.035 11.331 1.00 97.00 101 HIS A CA 1
ATOM 830 C C . HIS A 1 101 ? -19.916 -3.554 11.132 1.00 97.00 101 HIS A C 1
ATOM 832 O O . HIS A 1 101 ? -20.587 -2.887 10.346 1.00 97.00 101 HIS A O 1
ATOM 838 N N . LEU A 1 102 ? -18.916 -3.040 11.843 1.00 96.62 102 LEU A N 1
ATOM 839 C CA . LEU A 1 102 ? -18.448 -1.663 11.742 1.00 96.62 102 LEU A CA 1
ATOM 840 C C . LEU A 1 102 ? -16.950 -1.661 11.439 1.00 96.62 102 LEU A C 1
ATOM 842 O O . LEU A 1 102 ? -16.181 -2.412 12.033 1.00 96.62 102 LEU A O 1
ATOM 846 N N . VAL A 1 103 ? -16.524 -0.780 10.539 1.00 95.00 103 VAL A N 1
ATOM 847 C CA . VAL A 1 103 ? -15.107 -0.549 10.247 1.00 95.00 103 VAL A CA 1
ATOM 848 C C . VAL A 1 103 ? -14.767 0.864 10.692 1.00 95.00 103 VAL A C 1
ATOM 850 O O . VAL A 1 103 ? -15.347 1.828 10.196 1.00 95.00 103 VAL A O 1
ATOM 853 N N . LEU A 1 104 ? -13.847 0.976 11.645 1.00 94.19 104 LEU A N 1
ATOM 854 C CA . LEU A 1 104 ? -13.356 2.240 12.167 1.00 94.19 104 LEU A CA 1
ATOM 855 C C . LEU A 1 104 ? -12.021 2.573 11.508 1.00 94.19 104 LEU A C 1
ATOM 857 O O . LEU A 1 104 ? -11.081 1.774 11.506 1.00 94.19 104 LEU A O 1
ATOM 861 N N . ILE A 1 105 ? -11.965 3.772 10.943 1.00 89.75 105 ILE A N 1
ATOM 862 C CA . ILE A 1 105 ? -10.825 4.302 10.208 1.00 89.75 105 ILE A CA 1
ATOM 863 C C . ILE A 1 105 ? -10.496 5.661 10.818 1.00 89.75 105 ILE A C 1
ATOM 865 O O . ILE A 1 105 ? -11.307 6.583 10.730 1.00 89.75 105 ILE A O 1
ATOM 869 N N . ALA A 1 106 ? -9.320 5.780 11.428 1.00 86.69 106 ALA A N 1
ATOM 870 C CA . ALA A 1 106 ? -8.799 7.057 11.902 1.00 86.69 106 ALA A CA 1
ATOM 871 C C . ALA A 1 106 ? -7.942 7.725 10.819 1.00 86.69 106 ALA A C 1
ATOM 873 O O . ALA A 1 106 ? -7.296 7.034 10.029 1.00 86.69 106 ALA A O 1
ATOM 874 N N . ASP A 1 107 ? -7.958 9.063 10.795 1.00 73.88 107 ASP A N 1
ATOM 875 C CA . ASP A 1 107 ? -7.162 9.903 9.886 1.00 73.88 107 ASP A CA 1
ATOM 876 C C . ASP A 1 107 ? -7.141 9.369 8.432 1.00 73.88 107 ASP A C 1
ATOM 878 O O . ASP A 1 107 ? -6.091 9.027 7.885 1.00 73.88 107 ASP A O 1
ATOM 882 N N . PRO A 1 108 ? -8.310 9.271 7.760 1.00 62.44 108 PRO A N 1
ATOM 883 C CA . PRO A 1 108 ? -8.360 8.792 6.381 1.00 62.44 108 PRO A CA 1
ATOM 884 C C . PRO A 1 108 ? -7.697 9.756 5.385 1.00 62.44 108 PRO A C 1
ATOM 886 O O . PRO A 1 108 ? -7.654 9.435 4.200 1.00 62.44 108 PRO A O 1
ATOM 889 N N . GLN A 1 109 ? -7.236 10.933 5.842 1.00 58.34 109 GLN A N 1
ATOM 890 C CA . GLN A 1 109 ? -6.744 12.048 5.029 1.00 58.34 109 GLN A CA 1
ATOM 891 C C . GLN A 1 109 ? -7.559 12.219 3.743 1.00 58.34 109 GLN A C 1
ATOM 893 O O . GLN A 1 109 ? -7.038 12.148 2.630 1.00 58.34 109 GLN A O 1
ATOM 898 N N . ILE A 1 110 ? -8.870 12.439 3.892 1.00 48.59 110 ILE A N 1
ATOM 899 C CA . ILE A 1 110 ? -9.712 12.835 2.764 1.00 48.59 110 ILE A CA 1
ATOM 900 C C . ILE A 1 110 ? -9.356 14.290 2.436 1.00 48.59 110 ILE A C 1
ATOM 902 O O . ILE A 1 110 ? -9.887 15.230 3.029 1.00 48.59 110 ILE A O 1
ATOM 906 N N . LEU A 1 111 ? -8.417 14.468 1.506 1.00 48.59 111 LEU A N 1
ATOM 907 C CA . LEU A 1 111 ? -8.107 15.746 0.864 1.00 48.59 111 LEU A CA 1
ATOM 908 C C . LEU A 1 111 ? -9.263 16.127 -0.077 1.00 48.59 111 LEU A C 1
ATOM 910 O O . LEU A 1 111 ? -9.133 16.077 -1.298 1.00 48.59 111 LEU A O 1
ATOM 914 N N . ASP A 1 112 ? -10.414 16.459 0.499 1.00 46.28 112 ASP A N 1
ATOM 915 C CA . ASP A 1 112 ? -11.559 17.033 -0.206 1.00 46.28 112 ASP A CA 1
ATOM 916 C C . ASP A 1 112 ? -11.561 18.561 0.013 1.00 46.28 112 ASP A C 1
ATOM 918 O O . ASP A 1 112 ? -11.426 19.007 1.160 1.00 46.28 112 ASP A O 1
ATOM 922 N N . PRO A 1 113 ? -11.710 19.380 -1.051 1.00 52.06 113 PRO A N 1
ATOM 923 C CA . PRO A 1 113 ? -11.978 20.818 -0.949 1.00 52.06 113 PRO A CA 1
ATOM 924 C C . PRO A 1 113 ? -13.070 21.213 0.060 1.00 52.06 113 PRO A C 1
ATOM 926 O O . PRO A 1 113 ? -13.065 22.344 0.543 1.00 52.06 113 PRO A O 1
ATOM 929 N N . HIS A 1 114 ? -13.996 20.309 0.391 1.00 51.19 114 HIS A N 1
ATOM 930 C CA . HIS A 1 114 ? -15.064 20.543 1.364 1.00 51.19 114 HIS A CA 1
ATOM 931 C C . HIS A 1 114 ? -14.657 20.355 2.832 1.00 51.19 114 HIS A C 1
ATOM 933 O O . HIS A 1 114 ? -15.371 20.834 3.711 1.00 51.19 114 HIS A O 1
ATOM 939 N N . THR A 1 115 ? -13.533 19.693 3.120 1.00 48.09 115 THR A N 1
ATOM 940 C CA . THR A 1 115 ? -13.150 19.358 4.502 1.00 48.09 115 THR A CA 1
ATOM 941 C C . THR A 1 115 ? -12.549 20.554 5.248 1.00 48.09 115 THR A C 1
ATOM 943 O O . THR A 1 115 ? -12.715 20.640 6.458 1.00 48.09 115 THR A O 1
ATOM 946 N N . ASN A 1 116 ? -11.894 21.498 4.552 1.00 48.69 116 ASN A N 1
ATOM 947 C CA . ASN A 1 116 ? -11.317 22.722 5.141 1.00 48.69 116 ASN A CA 1
ATOM 948 C C . ASN A 1 116 ? -11.370 23.913 4.155 1.00 48.69 116 ASN A C 1
ATOM 950 O O . ASN A 1 116 ? -10.329 24.332 3.640 1.00 48.69 116 ASN A O 1
ATOM 954 N N . PRO A 1 117 ? -12.560 24.467 3.862 1.00 54.97 117 PRO A N 1
ATOM 955 C CA . PRO A 1 117 ? -12.726 25.516 2.850 1.00 54.97 117 PRO A CA 1
ATOM 956 C C . PRO A 1 117 ? -12.032 26.844 3.206 1.00 54.97 117 PRO A C 1
ATOM 958 O O . PRO A 1 117 ? -11.680 27.606 2.309 1.00 54.97 117 PRO A O 1
ATOM 961 N N . ASP A 1 118 ? -11.789 27.101 4.494 1.00 55.16 118 ASP A N 1
ATOM 962 C CA . ASP A 1 118 ? -11.262 28.380 4.993 1.00 55.16 118 ASP A CA 1
ATOM 963 C C . ASP A 1 118 ? -9.734 28.405 5.164 1.00 55.16 118 ASP A C 1
ATOM 965 O O . ASP A 1 118 ? -9.172 29.373 5.682 1.00 55.16 118 ASP A O 1
ATOM 969 N N . TRP A 1 119 ? -9.027 27.343 4.765 1.00 54.72 119 TRP A N 1
ATOM 970 C CA . TRP A 1 119 ? -7.587 27.259 4.988 1.00 54.72 119 TRP A CA 1
ATOM 971 C C . TRP A 1 119 ? -6.773 28.013 3.927 1.00 54.72 119 TRP A C 1
ATOM 973 O O . TRP A 1 119 ? -6.843 27.684 2.742 1.00 54.72 119 TRP A O 1
ATOM 983 N N . PRO A 1 120 ? -5.931 28.987 4.323 1.00 54.22 120 PRO A N 1
ATOM 984 C CA . PRO A 1 120 ? -5.288 29.909 3.385 1.00 54.22 120 PRO A CA 1
ATOM 985 C C . PRO A 1 120 ? -4.165 29.288 2.530 1.00 54.22 120 PRO A C 1
ATOM 987 O O . PRO A 1 120 ? -3.621 29.966 1.661 1.00 54.22 120 PRO A O 1
ATOM 990 N N . SER A 1 121 ? -3.791 28.021 2.753 1.00 56.88 121 SER A N 1
ATOM 991 C CA . SER A 1 121 ? -2.839 27.253 1.932 1.00 56.88 121 SER A CA 1
ATOM 992 C C . SER A 1 121 ? -2.771 25.790 2.411 1.00 56.88 121 SER A C 1
ATOM 994 O O . SER A 1 121 ? -2.826 25.566 3.621 1.00 56.88 121 SER A O 1
ATOM 996 N N . PRO A 1 122 ? -2.541 24.789 1.532 1.00 52.25 122 PRO A N 1
ATOM 997 C CA . PRO A 1 122 ? -2.318 23.388 1.926 1.00 52.25 122 PRO A CA 1
ATOM 998 C C . PRO A 1 122 ? -1.044 23.140 2.769 1.00 52.25 122 PRO A C 1
ATOM 1000 O O . PRO A 1 122 ? -0.744 21.997 3.099 1.00 52.25 122 PRO A O 1
ATOM 1003 N N . VAL A 1 123 ? -0.276 24.183 3.113 1.00 49.16 123 VAL A N 1
ATOM 1004 C CA . VAL A 1 123 ? 1.045 24.090 3.770 1.00 49.16 123 VAL A CA 1
ATOM 1005 C C . VAL A 1 123 ? 1.021 24.444 5.270 1.00 49.16 123 VAL A C 1
ATOM 1007 O O . VAL A 1 123 ? 2.026 24.264 5.949 1.00 49.16 123 VAL A O 1
ATOM 1010 N N . LEU A 1 124 ? -0.103 24.893 5.839 1.00 47.16 124 LEU A N 1
ATOM 1011 C CA . LEU A 1 124 ? -0.165 25.348 7.242 1.00 47.16 124 LEU A CA 1
ATOM 1012 C C . LEU A 1 124 ? -1.090 24.504 8.134 1.00 47.16 124 LEU A C 1
ATOM 1014 O O . LEU A 1 124 ? -1.884 25.033 8.904 1.00 47.16 124 LEU A O 1
ATOM 1018 N N . ALA A 1 125 ? -0.910 23.179 8.087 1.00 48.28 125 ALA A N 1
ATOM 1019 C CA . ALA A 1 125 ? -1.422 22.266 9.112 1.00 48.28 125 ALA A CA 1
ATOM 1020 C C . ALA A 1 125 ? -0.510 22.197 10.330 1.00 48.28 125 ALA A C 1
ATOM 1022 O O . ALA A 1 125 ? 0.138 21.187 10.589 1.00 48.28 125 ALA A O 1
ATOM 1023 N N . THR A 1 126 ? -0.448 23.278 11.096 1.00 45.81 126 THR A N 1
ATOM 1024 C CA . THR A 1 126 ? 0.067 23.203 12.465 1.00 45.81 126 THR A CA 1
ATOM 1025 C C . THR A 1 126 ? -1.008 22.610 13.373 1.00 45.81 126 THR A C 1
ATOM 1027 O O . THR A 1 126 ? -2.052 23.223 13.583 1.00 45.81 126 THR A O 1
ATOM 1030 N N . VAL A 1 127 ? -0.747 21.410 13.896 1.00 52.16 127 VAL A N 1
ATOM 1031 C CA . VAL A 1 127 ? -1.587 20.719 14.884 1.00 52.16 127 VAL A CA 1
ATOM 1032 C C . VAL A 1 127 ? -1.486 21.458 16.221 1.00 52.16 127 VAL A C 1
ATOM 1034 O O . VAL A 1 127 ? -0.419 21.503 16.830 1.00 52.16 127 VAL A O 1
ATOM 1037 N N . VAL A 1 128 ? -2.594 22.037 16.685 1.00 50.59 128 VAL A N 1
ATOM 1038 C CA . VAL A 1 128 ? -2.798 22.319 18.111 1.00 50.59 128 VAL A CA 1
ATOM 1039 C C . VAL A 1 128 ? -3.433 21.058 18.684 1.00 50.59 128 VAL A C 1
ATOM 1041 O O . VAL A 1 128 ? -4.583 20.760 18.372 1.00 50.59 128 VAL A O 1
ATOM 1044 N N . ALA A 1 129 ? -2.672 20.282 19.455 1.00 53.16 129 ALA A N 1
ATOM 1045 C CA . ALA A 1 129 ? -3.206 19.099 20.119 1.00 53.16 129 ALA A CA 1
ATOM 1046 C C . ALA A 1 129 ? -4.061 19.542 21.315 1.00 53.16 129 ALA A C 1
ATOM 1048 O O . ALA A 1 129 ? -3.571 20.230 22.213 1.00 53.16 129 ALA A O 1
ATOM 1049 N N . ASN A 1 130 ? -5.336 19.154 21.323 1.00 63.59 130 ASN A N 1
ATOM 1050 C CA . ASN A 1 130 ? -6.207 19.322 22.481 1.00 63.59 130 ASN A CA 1
ATOM 1051 C C . ASN A 1 130 ? -6.120 18.050 23.325 1.00 63.59 130 ASN A C 1
ATOM 1053 O O . ASN A 1 130 ? -6.571 16.994 22.893 1.00 63.59 130 ASN A O 1
ATOM 1057 N N . VAL A 1 131 ? -5.551 18.150 24.525 1.00 70.56 131 VAL A N 1
ATOM 1058 C CA . VAL A 1 131 ? -5.467 17.030 25.472 1.00 70.56 131 VAL A CA 1
ATOM 1059 C C . VAL A 1 131 ? -6.533 17.216 26.544 1.00 70.56 131 VAL A C 1
ATOM 1061 O O . VAL A 1 131 ? -6.651 18.297 27.124 1.00 70.56 131 VAL A O 1
ATOM 1064 N N . LEU A 1 132 ? -7.311 16.167 26.812 1.00 78.12 132 LEU A N 1
ATOM 1065 C CA . LEU A 1 132 ? -8.284 16.175 27.900 1.00 78.12 132 LEU A CA 1
ATOM 1066 C C . LEU A 1 132 ? -7.557 15.990 29.238 1.00 78.12 132 LEU A C 1
ATOM 1068 O O . LEU A 1 132 ? -6.715 15.102 29.372 1.00 78.12 132 LEU A O 1
ATOM 1072 N N . SER A 1 133 ? -7.874 16.818 30.236 1.00 84.44 133 SER A N 1
ATOM 1073 C CA . SER A 1 133 ? -7.333 16.627 31.585 1.00 84.44 133 SER A CA 1
ATOM 1074 C C . SER A 1 133 ? -7.915 15.362 32.235 1.00 84.44 133 SER A C 1
ATOM 1076 O O . SER A 1 133 ? -8.971 14.863 31.832 1.00 84.44 133 SER A O 1
ATOM 1078 N N . GLU A 1 134 ? -7.253 14.836 33.268 1.00 83.50 134 GLU A N 1
ATOM 1079 C CA . GLU A 1 134 ? -7.758 13.678 34.022 1.00 83.50 134 GLU A CA 1
ATOM 1080 C C . GLU A 1 134 ? -9.140 13.963 34.638 1.00 83.50 134 GLU A C 1
ATOM 1082 O O . GLU A 1 134 ? -10.045 13.130 34.569 1.00 83.50 134 GLU A O 1
ATOM 1087 N N . GLU A 1 135 ? -9.321 15.167 35.188 1.00 87.50 135 GLU A N 1
ATOM 1088 C CA . GLU A 1 135 ? -10.571 15.611 35.813 1.00 87.50 135 GLU A CA 1
ATOM 1089 C C . GLU A 1 135 ? -11.708 15.712 34.793 1.00 87.50 135 GLU A C 1
ATOM 1091 O O . GLU A 1 135 ? -12.816 15.225 35.041 1.00 87.50 135 GLU A O 1
ATOM 1096 N N . ASP A 1 136 ? -11.425 16.281 33.620 1.00 90.19 136 ASP A N 1
ATOM 1097 C CA . ASP A 1 136 ? -12.405 16.395 32.542 1.00 90.19 136 ASP A CA 1
ATOM 1098 C C . ASP A 1 136 ? -12.755 15.028 31.950 1.00 90.19 136 ASP A C 1
ATOM 1100 O O . ASP A 1 136 ? -13.914 14.781 31.626 1.00 90.19 136 ASP A O 1
ATOM 1104 N N . SER A 1 137 ? -11.790 14.108 31.877 1.00 88.06 137 SER A N 1
ATOM 1105 C CA . SER A 1 137 ? -12.015 12.731 31.423 1.00 88.06 137 SER A CA 1
ATOM 1106 C C . SER A 1 137 ? -12.948 11.972 32.371 1.00 88.06 137 SER A C 1
ATOM 1108 O O . SER A 1 137 ? -13.897 11.322 31.931 1.00 88.06 137 SER A O 1
ATOM 1110 N N . VAL A 1 138 ? -12.736 12.103 33.687 1.00 91.50 138 VAL A N 1
ATOM 1111 C CA . VAL A 1 138 ? -13.637 11.541 34.709 1.00 91.50 138 VAL A CA 1
ATOM 1112 C C . VAL A 1 138 ? -15.030 12.162 34.602 1.00 91.50 138 VAL A C 1
ATOM 1114 O O . VAL A 1 138 ? -16.036 11.451 34.662 1.00 91.50 138 VAL A O 1
ATOM 1117 N N . ARG A 1 139 ? -15.109 13.488 34.437 1.00 93.62 139 ARG A N 1
ATOM 1118 C CA . ARG A 1 139 ? -16.381 14.204 34.296 1.00 93.62 139 ARG A CA 1
ATOM 1119 C C . ARG A 1 139 ? -17.135 13.778 33.038 1.00 93.62 139 ARG A C 1
ATOM 1121 O O . ARG A 1 139 ? -18.348 13.591 33.106 1.00 93.62 139 ARG A O 1
ATOM 1128 N N . LEU A 1 140 ? -16.433 13.599 31.922 1.00 91.31 140 LEU A N 1
ATOM 1129 C CA . LEU A 1 140 ? -16.993 13.135 30.658 1.00 91.31 140 LEU A CA 1
ATOM 1130 C C . LEU A 1 140 ? -17.648 11.763 30.826 1.00 91.31 140 LEU A C 1
ATOM 1132 O O . LEU A 1 140 ? -18.855 11.661 30.623 1.00 91.31 140 LEU A O 1
ATOM 1136 N N . VAL A 1 141 ? -16.895 10.750 31.272 1.00 93.81 141 VAL A N 1
ATOM 1137 C CA . VAL A 1 141 ? -17.411 9.376 31.431 1.00 93.81 141 VAL A CA 1
ATOM 1138 C C . VAL A 1 141 ? -18.642 9.350 32.338 1.00 93.81 141 VAL A C 1
ATOM 1140 O O . VAL A 1 141 ? -19.676 8.810 31.951 1.00 93.81 141 VAL A O 1
ATOM 1143 N N . LYS A 1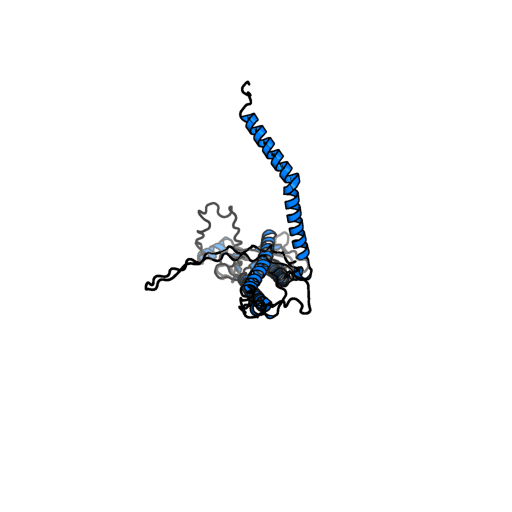 142 ? -18.578 10.032 33.489 1.00 93.31 142 LYS A N 1
ATOM 1144 C CA . LYS A 1 142 ? -19.689 10.080 34.453 1.00 93.31 142 LYS A CA 1
ATOM 1145 C C . LYS A 1 142 ? -20.916 10.826 33.938 1.00 93.31 142 LYS A C 1
ATOM 1147 O O . LYS A 1 142 ? -22.036 10.490 34.307 1.00 93.31 142 LYS A O 1
ATOM 1152 N N . SER A 1 143 ? -20.716 11.879 33.145 1.00 94.62 143 SER A N 1
ATOM 1153 C CA . SER A 1 143 ? -21.824 12.677 32.606 1.00 94.62 143 SER A CA 1
ATOM 1154 C C . SER A 1 143 ? -22.545 11.985 31.455 1.00 94.62 143 SER A C 1
ATOM 1156 O O . SER A 1 143 ? -23.762 12.109 31.352 1.00 94.62 143 SER A O 1
ATOM 1158 N N . VAL A 1 144 ? -21.808 11.251 30.616 1.00 94.56 144 VAL A N 1
ATOM 1159 C CA . VAL A 1 144 ? -22.388 10.423 29.554 1.00 94.56 144 VAL A CA 1
ATOM 1160 C C . VAL A 1 144 ? -23.111 9.229 30.177 1.00 94.56 144 VAL A C 1
ATOM 1162 O O . VAL A 1 144 ? -24.273 8.988 29.856 1.00 94.56 144 VAL A O 1
ATOM 1165 N N . GLY A 1 145 ? -22.444 8.538 31.107 1.00 92.31 145 GLY A N 1
ATOM 1166 C CA . GLY A 1 145 ? -22.956 7.363 31.803 1.00 92.31 145 GLY A CA 1
ATOM 1167 C C . GLY A 1 145 ? -23.115 6.138 30.894 1.00 92.31 145 GLY A C 1
ATOM 1168 O O . GLY A 1 145 ? -23.304 6.249 29.684 1.00 92.31 145 GLY A O 1
ATOM 1169 N N . ASN A 1 146 ? -23.054 4.941 31.486 1.00 89.88 146 ASN A N 1
ATOM 1170 C CA . ASN A 1 146 ? -23.230 3.663 30.777 1.00 89.88 146 ASN A CA 1
ATOM 1171 C C . ASN A 1 146 ? -22.286 3.495 29.563 1.00 89.88 146 ASN A C 1
ATOM 1173 O O . ASN A 1 146 ? -22.675 2.993 28.505 1.00 89.88 146 ASN A O 1
ATOM 1177 N N . VAL A 1 147 ? -21.037 3.949 29.705 1.00 92.75 147 VAL A N 1
ATOM 1178 C CA . VAL A 1 147 ? -20.017 3.828 28.660 1.00 92.75 147 VAL A CA 1
ATOM 1179 C C . VAL A 1 147 ? -19.410 2.428 28.727 1.00 92.75 147 VAL A C 1
ATOM 1181 O O . VAL A 1 147 ? -18.770 2.067 29.705 1.00 92.75 147 VAL A O 1
ATOM 1184 N N . VAL A 1 148 ? -19.604 1.625 27.680 1.00 88.56 148 VAL A N 1
ATOM 1185 C CA . VAL A 1 148 ? -19.092 0.239 27.628 1.00 88.56 148 VAL A CA 1
ATOM 1186 C C . VAL A 1 148 ? -17.738 0.154 26.918 1.00 88.56 148 VAL A C 1
ATOM 1188 O O . VAL A 1 148 ? -16.906 -0.690 27.247 1.00 88.56 148 VAL A O 1
ATOM 1191 N N . HIS A 1 149 ? -17.517 1.014 25.923 1.00 92.62 149 HIS A N 1
ATOM 1192 C CA . HIS A 1 149 ? -16.312 1.021 25.100 1.00 92.62 149 HIS A CA 1
ATOM 1193 C C . HIS A 1 149 ? -16.068 2.430 24.554 1.00 92.62 149 HIS A C 1
ATOM 1195 O O . HIS A 1 149 ? -17.017 3.103 24.149 1.00 92.62 149 HIS A O 1
ATOM 1201 N N . VAL A 1 150 ? -14.808 2.853 24.502 1.00 93.88 150 VAL A N 1
ATOM 1202 C CA . VAL A 1 150 ? -14.378 4.107 23.872 1.00 93.88 150 VAL A CA 1
ATOM 1203 C C . VAL A 1 150 ? -13.480 3.779 22.690 1.00 93.88 150 VAL A C 1
ATOM 1205 O O . VAL A 1 150 ? -12.560 2.977 22.805 1.00 93.88 150 VAL A O 1
ATOM 1208 N N . PHE A 1 151 ? -13.747 4.409 21.551 1.00 94.38 151 PHE A N 1
ATOM 1209 C CA . PHE A 1 151 ? -12.850 4.390 20.404 1.00 94.38 151 PHE A CA 1
ATOM 1210 C C . PHE A 1 151 ? -12.289 5.797 20.230 1.00 94.38 151 PHE A C 1
ATOM 1212 O O . PHE A 1 151 ? -13.052 6.730 19.977 1.00 94.38 151 PHE A O 1
ATOM 1219 N N . SER A 1 152 ? -10.981 5.951 20.407 1.00 90.44 152 SER A N 1
ATOM 1220 C CA . SER A 1 152 ? -10.277 7.225 20.256 1.00 90.44 152 SER A CA 1
ATOM 1221 C C . SER A 1 152 ? -9.451 7.251 18.970 1.00 90.44 152 SER A C 1
ATOM 1223 O O . SER A 1 152 ? -9.305 6.242 18.282 1.00 90.44 152 SER A O 1
ATOM 1225 N N . GLY A 1 153 ? -8.963 8.432 18.601 1.00 85.38 153 GLY A N 1
ATOM 1226 C CA . GLY A 1 153 ? -8.045 8.642 17.482 1.00 85.38 153 GLY A CA 1
ATOM 1227 C C . GLY A 1 153 ? -6.943 9.603 17.917 1.00 85.38 153 GLY A C 1
ATOM 1228 O O . GLY A 1 153 ? -6.552 9.569 19.079 1.00 85.38 153 GLY A O 1
ATOM 1229 N N . ASP A 1 154 ? -6.514 10.493 17.020 1.00 80.19 154 ASP A N 1
ATOM 1230 C CA . ASP A 1 154 ? -5.432 11.484 17.216 1.00 80.19 154 ASP A CA 1
ATOM 1231 C C . ASP A 1 154 ? -4.031 10.888 17.408 1.00 80.19 154 ASP A C 1
ATOM 1233 O O . ASP A 1 154 ? -3.106 11.317 16.726 1.00 80.19 154 ASP A O 1
ATOM 1237 N N . ASP A 1 155 ? -3.875 9.864 18.248 1.00 76.44 155 ASP A N 1
ATOM 1238 C CA . ASP A 1 155 ? -2.666 9.045 18.278 1.00 76.44 155 ASP A CA 1
ATOM 1239 C C . ASP A 1 155 ? -2.686 8.053 17.100 1.00 76.44 155 ASP A C 1
ATOM 1241 O O . ASP A 1 155 ? -3.689 7.406 16.790 1.00 76.44 155 ASP A O 1
ATOM 1245 N N . HIS A 1 156 ? -1.579 8.004 16.362 1.00 84.94 156 HIS A N 1
ATOM 1246 C CA . HIS A 1 156 ? -1.482 7.315 15.075 1.00 84.94 156 HIS A CA 1
ATOM 1247 C C . HIS A 1 156 ? -1.235 5.805 15.231 1.00 84.94 156 HIS A C 1
ATOM 1249 O O . HIS A 1 156 ? -1.307 5.049 14.250 1.00 84.94 156 HIS A O 1
ATOM 1255 N N . ASP A 1 157 ? -0.937 5.335 16.444 1.00 88.44 157 ASP A N 1
ATOM 1256 C CA . ASP A 1 157 ? -0.763 3.915 16.729 1.00 88.44 157 ASP A CA 1
ATOM 1257 C C . ASP A 1 157 ? -1.972 3.287 17.432 1.00 88.44 157 ASP A C 1
ATOM 1259 O O . ASP A 1 157 ? -2.804 3.951 18.038 1.00 88.44 157 ASP A O 1
ATOM 1263 N N . TYR A 1 158 ? -2.080 1.965 17.315 1.00 91.94 158 TYR A N 1
ATOM 1264 C CA . TYR A 1 158 ? -3.080 1.215 18.055 1.00 91.94 158 TYR A CA 1
ATOM 1265 C C . TYR A 1 158 ? -2.673 1.122 19.523 1.00 91.94 158 TYR A C 1
ATOM 1267 O O . TYR A 1 158 ? -1.590 0.624 19.838 1.00 91.94 158 TYR A O 1
ATOM 1275 N N . CYS A 1 159 ? -3.582 1.498 20.412 1.00 90.69 159 CYS A N 1
ATOM 1276 C CA . CYS A 1 159 ? -3.432 1.304 21.845 1.00 90.69 159 CYS A CA 1
ATOM 1277 C C . CYS A 1 159 ? -4.733 0.750 22.413 1.00 90.69 159 CYS A C 1
ATOM 1279 O O . CYS A 1 159 ? -5.821 1.107 21.971 1.00 90.69 159 CYS A O 1
ATOM 1281 N N . GLU A 1 160 ? -4.619 -0.142 23.384 1.00 93.81 160 GLU A N 1
ATOM 1282 C CA . GLU A 1 160 ? -5.754 -0.742 24.062 1.00 93.81 160 GLU A CA 1
ATOM 1283 C C . GLU A 1 160 ? -5.487 -0.686 25.555 1.00 93.81 160 GLU A C 1
ATOM 1285 O O . GLU A 1 160 ? -4.497 -1.236 26.044 1.00 93.81 160 GLU A O 1
ATOM 1290 N N . LEU A 1 161 ? -6.366 -0.002 26.274 1.00 92.00 161 LEU A N 1
ATOM 1291 C CA . LEU A 1 161 ? -6.220 0.206 27.702 1.00 92.00 161 LEU A CA 1
ATOM 1292 C C . LEU A 1 161 ? -7.569 0.126 28.405 1.00 92.00 161 LEU A C 1
ATOM 1294 O O . LEU A 1 161 ? -8.636 0.251 27.805 1.00 92.00 161 LEU A O 1
ATOM 1298 N N . VAL A 1 162 ? -7.507 -0.111 29.708 1.00 93.69 162 VAL A N 1
ATOM 1299 C CA . VAL A 1 162 ? -8.660 -0.036 30.599 1.00 93.69 162 VAL A CA 1
ATOM 1300 C C . VAL A 1 162 ? -8.383 1.109 31.554 1.00 93.69 162 VAL A C 1
ATOM 1302 O O . VAL A 1 162 ? -7.330 1.145 32.194 1.00 93.69 162 VAL A O 1
ATOM 1305 N N . HIS A 1 163 ? -9.298 2.070 31.597 1.00 91.31 163 HIS A N 1
ATOM 1306 C CA . HIS A 1 163 ? -9.182 3.218 32.483 1.00 91.31 163 HIS A CA 1
ATOM 1307 C C . HIS A 1 163 ? -9.340 2.812 33.951 1.00 91.31 163 HIS A C 1
ATOM 1309 O O . HIS A 1 163 ? -9.795 1.719 34.266 1.00 91.31 163 HIS A O 1
ATOM 1315 N N . SER A 1 164 ? -8.969 3.703 34.865 1.00 90.56 164 SER A N 1
ATOM 1316 C CA . SER A 1 164 ? -9.129 3.498 36.305 1.00 90.56 164 SER A CA 1
ATOM 1317 C C . SER A 1 164 ? -10.597 3.383 36.737 1.00 90.56 164 SER A C 1
ATOM 1319 O O . SER A 1 164 ? -11.504 3.866 36.056 1.00 90.56 164 SER A O 1
ATOM 1321 N N . ASP A 1 165 ? -10.823 2.868 37.951 1.00 91.38 165 ASP A N 1
ATOM 1322 C CA . ASP A 1 165 ? -12.145 2.814 38.598 1.00 91.38 165 ASP A CA 1
ATOM 1323 C C . ASP A 1 165 ? -12.876 4.173 38.594 1.00 91.38 165 ASP A C 1
ATOM 1325 O O . ASP A 1 165 ? -14.097 4.242 38.460 1.00 91.38 165 ASP A O 1
ATOM 1329 N N . SER A 1 166 ? -12.133 5.284 38.701 1.00 88.50 166 SER A N 1
ATOM 1330 C CA . SER A 1 166 ? -12.678 6.652 38.652 1.00 88.50 166 SER A CA 1
ATOM 1331 C C . SER A 1 166 ? -13.361 7.003 37.324 1.00 88.50 166 SER A C 1
ATOM 1333 O O . SER A 1 166 ? -14.224 7.884 37.309 1.00 88.50 166 SER A O 1
ATOM 1335 N N . LYS A 1 167 ? -12.988 6.311 36.244 1.00 88.81 167 LYS A N 1
ATOM 1336 C CA . LYS A 1 167 ? -13.544 6.379 34.887 1.00 88.81 167 LYS A CA 1
ATOM 1337 C C . LYS A 1 167 ? -14.275 5.075 34.544 1.00 88.81 167 LYS A C 1
ATOM 1339 O O . LYS A 1 167 ? -14.240 4.622 33.405 1.00 88.81 167 LYS A O 1
ATOM 1344 N N . GLU A 1 168 ? -14.891 4.451 35.546 1.00 91.75 168 GLU A N 1
ATOM 1345 C CA . GLU A 1 168 ? -15.788 3.297 35.402 1.00 91.75 168 GLU A CA 1
ATOM 1346 C C . GLU A 1 168 ? -15.146 2.053 34.756 1.00 91.75 168 GLU A C 1
ATOM 1348 O O . GLU A 1 168 ? -15.854 1.215 34.206 1.00 91.75 168 GLU A O 1
ATOM 1353 N N . ASN A 1 169 ? -13.815 1.901 34.829 1.00 93.69 169 ASN A N 1
ATOM 1354 C CA . ASN A 1 169 ? -13.084 0.804 34.174 1.00 93.69 169 ASN A CA 1
ATOM 1355 C C . ASN A 1 169 ? -13.404 0.666 32.679 1.00 93.69 169 ASN A C 1
ATOM 1357 O O . ASN A 1 169 ? -13.435 -0.435 32.122 1.00 93.69 169 ASN A O 1
ATOM 1361 N N . VAL A 1 170 ? -13.667 1.797 32.023 1.00 93.12 170 VAL A N 1
ATOM 1362 C CA . VAL A 1 170 ? -14.009 1.824 30.606 1.00 93.12 170 VAL A CA 1
ATOM 1363 C C . VAL A 1 170 ? -12.822 1.338 29.784 1.00 93.12 170 VAL A C 1
ATOM 1365 O O . VAL A 1 170 ? -11.686 1.778 29.967 1.00 93.12 170 VAL A O 1
ATOM 1368 N N . ARG A 1 171 ? -13.098 0.430 28.850 1.00 94.06 171 ARG A N 1
ATOM 1369 C CA . ARG A 1 171 ? -12.125 -0.030 27.866 1.00 94.06 171 ARG A CA 1
ATOM 1370 C C . ARG A 1 171 ? -12.041 0.973 26.724 1.00 94.06 171 ARG A C 1
ATOM 1372 O O . ARG A 1 171 ? -13.053 1.270 26.091 1.00 94.06 171 ARG A O 1
ATOM 1379 N N . GLU A 1 172 ? -10.839 1.454 26.449 1.00 93.75 172 GLU A N 1
ATOM 1380 C CA . GLU A 1 172 ? -10.548 2.341 25.332 1.00 93.75 172 GLU A CA 1
ATOM 1381 C C . GLU A 1 172 ? -9.642 1.650 24.316 1.00 93.75 172 GLU A C 1
ATOM 1383 O O . GLU A 1 172 ? -8.674 0.977 24.681 1.00 93.75 172 GLU A O 1
ATOM 1388 N N . ILE A 1 173 ? -9.961 1.843 23.038 1.00 96.00 173 ILE A N 1
ATOM 1389 C CA . ILE A 1 173 ? -9.102 1.487 21.917 1.00 96.00 173 ILE A CA 1
ATOM 1390 C C . ILE A 1 173 ? -8.815 2.738 21.090 1.00 96.00 173 ILE A C 1
ATOM 1392 O O . ILE A 1 173 ? -9.723 3.316 20.491 1.00 96.00 173 ILE A O 1
ATOM 1396 N N . THR A 1 174 ? -7.542 3.100 20.987 1.00 93.19 174 THR A N 1
ATOM 1397 C CA . THR A 1 174 ? -7.059 4.062 19.998 1.00 93.19 174 THR A CA 1
ATOM 1398 C C . THR A 1 174 ? -7.052 3.395 18.628 1.00 93.19 174 THR A C 1
ATOM 1400 O O . THR A 1 174 ? -6.373 2.391 18.389 1.00 93.19 174 THR A O 1
ATOM 1403 N N . VAL A 1 175 ? -7.856 3.932 17.715 1.00 94.38 175 VAL A N 1
ATOM 1404 C CA . VAL A 1 175 ? -7.984 3.440 16.349 1.00 94.38 175 VAL A CA 1
ATOM 1405 C C . VAL A 1 175 ? -6.762 3.872 15.551 1.00 94.38 175 VAL A C 1
ATOM 1407 O O . VAL A 1 175 ? -6.487 5.054 15.376 1.00 94.38 175 VAL A O 1
ATOM 1410 N N . LYS A 1 176 ? -6.064 2.880 15.007 1.00 91.75 176 LYS A N 1
ATOM 1411 C CA . LYS A 1 176 ? -4.890 3.079 14.163 1.00 91.75 176 LYS A CA 1
ATOM 1412 C C . LYS A 1 176 ? -5.220 3.869 12.891 1.00 91.75 176 LYS A C 1
ATOM 1414 O O . LYS A 1 176 ? -6.262 3.636 12.277 1.00 91.75 176 LYS A O 1
ATOM 1419 N N . THR A 1 177 ? -4.309 4.746 12.462 1.00 88.38 177 THR A N 1
ATOM 1420 C CA . THR A 1 177 ? -4.454 5.489 11.196 1.00 88.38 177 THR A CA 1
ATOM 1421 C C . THR A 1 177 ? -4.103 4.646 9.962 1.00 88.38 177 THR A C 1
ATOM 1423 O O . THR A 1 177 ? -3.298 3.705 10.013 1.00 88.38 177 THR A O 1
ATOM 1426 N N . MET A 1 178 ? -4.670 5.029 8.814 1.00 85.94 178 MET A N 1
ATOM 1427 C CA . MET A 1 178 ? -4.271 4.534 7.491 1.00 85.94 178 MET A CA 1
ATOM 1428 C C . MET A 1 178 ? -3.045 5.260 6.903 1.00 85.94 178 MET A C 1
ATOM 1430 O O . MET A 1 178 ? -2.562 4.865 5.836 1.00 85.94 178 MET A O 1
ATOM 1434 N N . SER A 1 179 ? -2.510 6.283 7.576 1.00 81.06 179 SER A N 1
ATOM 1435 C CA . SER A 1 179 ? -1.336 7.042 7.132 1.00 81.06 179 SER A CA 1
ATOM 1436 C C . SER A 1 179 ? -0.033 6.562 7.803 1.00 81.06 179 SER A C 1
ATOM 1438 O O . SER A 1 179 ? -0.029 6.043 8.914 1.00 81.06 179 SER A O 1
ATOM 1440 N N . MET A 1 180 ? 1.111 6.707 7.120 1.00 78.50 180 MET A N 1
ATOM 1441 C CA . MET A 1 180 ? 2.443 6.440 7.701 1.00 78.50 180 MET A CA 1
ATOM 1442 C C . MET A 1 180 ? 3.067 7.728 8.242 1.00 78.50 180 MET A C 1
ATOM 1444 O O . MET A 1 180 ? 4.100 8.198 7.755 1.00 78.50 180 MET A O 1
ATOM 1448 N N . THR A 1 181 ? 2.397 8.366 9.186 1.00 74.19 181 THR A N 1
ATOM 1449 C CA . THR A 1 181 ? 2.840 9.640 9.757 1.00 74.19 181 THR A CA 1
ATOM 1450 C C . THR A 1 181 ? 3.159 9.469 11.243 1.00 74.19 181 THR A C 1
ATOM 1452 O O . THR A 1 181 ? 2.965 8.393 11.806 1.00 74.19 181 THR A O 1
ATOM 1455 N N . GLN A 1 182 ? 3.763 10.491 11.856 1.00 71.75 182 GLN A N 1
ATOM 1456 C CA . GLN A 1 182 ? 4.153 10.486 13.276 1.00 71.75 182 GLN A CA 1
ATOM 1457 C C . GLN A 1 182 ? 5.041 9.297 13.716 1.00 71.75 182 GLN A C 1
ATOM 1459 O O . GLN A 1 182 ? 5.057 8.908 14.876 1.00 71.75 182 GLN A O 1
ATOM 1464 N N . GLY A 1 183 ? 5.828 8.721 12.798 1.00 75.19 183 GLY A N 1
ATOM 1465 C CA . GLY A 1 183 ? 6.764 7.634 13.117 1.00 75.19 183 GLY A CA 1
ATOM 1466 C C . GLY A 1 183 ? 6.148 6.233 13.161 1.00 75.19 183 GLY A C 1
ATOM 1467 O O . GLY A 1 183 ? 6.876 5.279 13.426 1.00 75.19 183 GLY A O 1
ATOM 1468 N N . VAL A 1 184 ? 4.860 6.083 12.836 1.00 85.94 184 VAL A N 1
ATOM 1469 C CA . VAL A 1 184 ? 4.162 4.791 12.787 1.00 85.94 184 VAL A CA 1
ATOM 1470 C C . VAL A 1 184 ? 4.231 4.218 11.359 1.00 85.94 184 VAL A C 1
ATOM 1472 O O . VAL A 1 184 ? 3.591 4.744 10.448 1.00 85.94 184 VAL A O 1
ATOM 1475 N N . PRO A 1 185 ? 5.020 3.154 11.101 1.00 86.31 185 PRO A N 1
ATOM 1476 C CA . PRO A 1 185 ? 5.353 2.748 9.731 1.00 86.31 185 PRO A CA 1
ATOM 1477 C C . PRO A 1 185 ? 4.350 1.765 9.110 1.00 86.31 185 PRO A C 1
ATOM 1479 O O . PRO A 1 185 ? 4.337 1.563 7.896 1.00 86.31 185 PRO A O 1
ATOM 1482 N N . THR A 1 186 ? 3.537 1.112 9.936 1.00 91.44 186 THR A N 1
ATOM 1483 C CA . THR A 1 186 ? 2.542 0.128 9.504 1.00 91.44 186 THR A CA 1
ATOM 1484 C C . THR A 1 186 ? 1.173 0.757 9.700 1.00 91.44 186 THR A C 1
ATOM 1486 O O . THR A 1 186 ? 0.843 1.023 10.850 1.00 91.44 186 THR A O 1
ATOM 1489 N N . PRO A 1 187 ? 0.392 1.012 8.641 1.00 91.94 187 PRO A N 1
ATOM 1490 C CA . PRO A 1 187 ? -0.972 1.514 8.777 1.00 91.94 187 PRO A CA 1
ATOM 1491 C C . PRO A 1 187 ? -1.952 0.408 9.184 1.00 91.94 187 PRO A C 1
ATOM 1493 O O . PRO A 1 187 ? -1.625 -0.780 9.127 1.00 91.94 187 PRO A O 1
ATOM 1496 N N . GLY A 1 188 ? -3.175 0.773 9.551 1.00 93.25 188 GLY A N 1
ATOM 1497 C CA . GLY A 1 188 ? -4.224 -0.200 9.832 1.00 93.25 188 GLY A CA 1
ATOM 1498 C C . GLY A 1 188 ? -5.608 0.417 9.958 1.00 93.25 188 GLY A C 1
ATOM 1499 O O . GLY A 1 188 ? -5.784 1.618 9.796 1.00 93.25 188 GLY A O 1
ATOM 1500 N N . PHE A 1 189 ? -6.586 -0.434 10.231 1.00 94.06 189 PHE A N 1
ATOM 1501 C CA . PHE A 1 189 ? -7.953 -0.054 10.569 1.00 94.06 189 PHE A CA 1
ATOM 1502 C C . PHE A 1 189 ? -8.498 -1.026 11.614 1.00 94.06 189 PHE A C 1
ATOM 1504 O O . PHE A 1 189 ? -7.974 -2.132 11.777 1.00 94.06 189 PHE A O 1
ATOM 1511 N N . LEU A 1 190 ? -9.544 -0.627 12.329 1.00 95.88 190 LEU A N 1
ATOM 1512 C CA . LEU A 1 190 ? -10.148 -1.455 13.366 1.00 95.88 190 LEU A CA 1
ATOM 1513 C C . LEU A 1 190 ? -11.497 -1.987 12.894 1.00 95.88 190 LEU A C 1
ATOM 1515 O O . LEU A 1 190 ? -12.356 -1.235 12.443 1.00 95.88 190 LEU A O 1
ATOM 1519 N N . MET A 1 191 ? -11.694 -3.291 13.015 1.00 96.75 191 MET A N 1
ATOM 1520 C CA . MET A 1 191 ? -12.979 -3.930 12.771 1.00 96.75 191 MET A CA 1
ATOM 1521 C C . MET A 1 191 ? -13.692 -4.152 14.094 1.00 96.75 191 MET A C 1
ATOM 1523 O O . MET A 1 191 ? -13.081 -4.585 15.070 1.00 96.75 191 MET A O 1
ATOM 1527 N N . VAL A 1 192 ? -14.988 -3.866 14.121 1.00 97.12 192 VAL A N 1
ATOM 1528 C CA . VAL A 1 192 ? -15.841 -4.036 15.291 1.00 97.12 192 VAL A CA 1
ATOM 1529 C C . VAL A 1 192 ? -17.047 -4.865 14.885 1.00 97.12 192 VAL A C 1
ATOM 1531 O O . VAL A 1 192 ? -17.781 -4.520 13.961 1.00 97.12 192 VAL A O 1
ATOM 1534 N N . SER A 1 193 ? -17.247 -5.967 15.591 1.00 96.62 193 SER A N 1
ATOM 1535 C CA . SER A 1 193 ? -18.423 -6.807 15.474 1.00 96.62 193 SER A CA 1
ATOM 1536 C C . SER A 1 193 ? -19.269 -6.659 16.727 1.00 96.62 193 SER A C 1
ATOM 1538 O O . SER A 1 193 ? -18.802 -6.915 17.836 1.00 96.62 193 SER A O 1
ATOM 1540 N N . LEU A 1 194 ? -20.538 -6.315 16.547 1.00 95.44 194 LEU A N 1
ATOM 1541 C CA . LEU A 1 194 ? -21.498 -6.132 17.628 1.00 95.44 194 LEU A CA 1
ATOM 1542 C C . LEU A 1 194 ? -22.592 -7.186 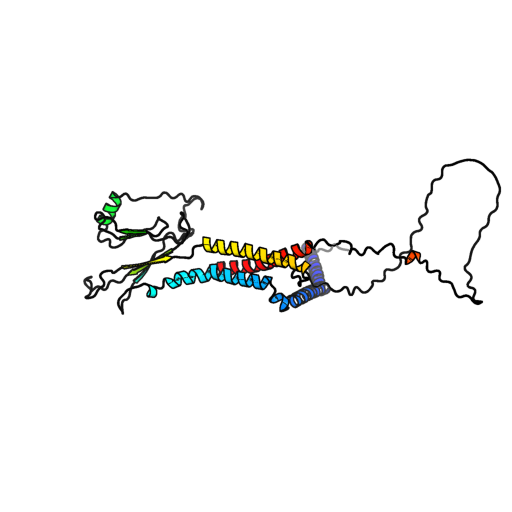17.524 1.00 95.44 194 LEU A C 1
ATOM 1544 O O . LEU A 1 194 ? -23.248 -7.297 16.493 1.00 95.44 194 LEU A O 1
ATOM 1548 N N . TRP A 1 195 ? -22.844 -7.930 18.591 1.00 94.44 195 TRP A N 1
ATOM 1549 C CA . TRP A 1 195 ? -23.985 -8.834 18.642 1.00 94.44 195 TRP A CA 1
ATOM 1550 C C . TRP A 1 195 ? -24.573 -8.851 20.044 1.00 94.44 195 TRP A C 1
ATOM 1552 O O . TRP A 1 195 ? -23.931 -9.281 20.999 1.00 94.44 195 TRP A O 1
ATOM 1562 N N . ASN A 1 196 ? -25.807 -8.361 20.160 1.00 92.88 196 ASN A N 1
ATOM 1563 C CA . ASN A 1 196 ? -26.518 -8.282 21.428 1.00 92.88 196 ASN A CA 1
ATOM 1564 C C . ASN A 1 196 ? -27.921 -8.901 21.297 1.00 92.88 196 ASN A C 1
ATOM 1566 O O . ASN A 1 196 ? -28.842 -8.227 20.829 1.00 92.88 196 ASN A O 1
ATOM 1570 N N . PRO A 1 197 ? -28.099 -10.185 21.653 1.00 93.06 197 PRO A N 1
ATOM 1571 C CA . PRO A 1 197 ? -29.404 -10.835 21.620 1.00 93.06 197 PRO A CA 1
ATOM 1572 C C . PRO A 1 197 ? -30.254 -10.413 22.832 1.00 93.06 197 PRO A C 1
ATOM 1574 O O . PRO A 1 197 ? -30.065 -10.911 23.943 1.00 93.06 197 PRO A O 1
ATOM 1577 N N . ILE A 1 198 ? -31.214 -9.515 22.598 1.00 92.56 198 ILE A N 1
ATOM 1578 C CA . ILE A 1 198 ? -32.127 -8.966 23.615 1.00 92.56 198 ILE A CA 1
ATOM 1579 C C . ILE A 1 198 ? -33.599 -9.264 23.306 1.00 92.56 198 ILE A C 1
ATOM 1581 O O . ILE A 1 198 ? -33.977 -9.483 22.153 1.00 92.56 198 ILE A O 1
ATOM 1585 N N . ASP A 1 199 ? -34.432 -9.280 24.345 1.00 92.38 199 ASP A N 1
ATOM 1586 C CA . ASP A 1 199 ? -35.888 -9.339 24.231 1.00 92.38 199 ASP A CA 1
ATOM 1587 C C . ASP A 1 199 ? -36.515 -7.960 23.928 1.00 92.38 199 ASP A C 1
ATOM 1589 O O . ASP A 1 199 ? -35.827 -6.956 23.728 1.00 92.38 199 ASP A O 1
ATOM 1593 N N . LYS A 1 200 ? -37.853 -7.910 23.869 1.00 92.88 200 LYS A N 1
ATOM 1594 C CA . LYS A 1 200 ? -38.617 -6.682 23.579 1.00 92.88 200 LYS A CA 1
ATOM 1595 C C . LYS A 1 200 ? -38.480 -5.611 24.663 1.00 92.88 200 LYS A C 1
ATOM 1597 O O . LYS A 1 200 ? -38.704 -4.440 24.371 1.00 92.88 200 LYS A O 1
ATOM 1602 N N . ASP A 1 201 ? -38.125 -6.017 25.876 1.00 92.75 201 ASP A N 1
ATOM 1603 C CA . ASP A 1 201 ? -37.949 -5.144 27.033 1.00 92.75 201 ASP A CA 1
ATOM 1604 C C . ASP A 1 201 ? -36.474 -4.727 27.203 1.00 92.75 201 ASP A C 1
ATOM 1606 O O . ASP A 1 201 ? -36.124 -4.045 28.166 1.00 92.75 201 ASP A O 1
ATOM 1610 N N . GLY A 1 202 ? -35.599 -5.122 26.267 1.00 86.94 202 GLY A N 1
ATOM 1611 C CA . GLY A 1 202 ? -34.176 -4.789 26.261 1.00 86.94 202 GLY A CA 1
ATOM 1612 C C . GLY A 1 202 ? -33.314 -5.667 27.167 1.00 86.94 202 GLY A C 1
ATOM 1613 O O . GLY A 1 202 ? -32.160 -5.321 27.422 1.00 86.94 202 GLY A O 1
ATOM 1614 N N . LYS A 1 203 ? -33.838 -6.793 27.667 1.00 90.00 203 LYS A N 1
ATOM 1615 C CA . LYS A 1 203 ? -33.089 -7.706 28.538 1.00 90.00 203 LYS A CA 1
ATOM 1616 C C . LYS A 1 203 ? -32.364 -8.784 27.728 1.00 90.00 203 LYS A C 1
ATOM 1618 O O . LYS A 1 203 ? -32.919 -9.270 26.742 1.00 90.00 203 LYS A O 1
ATOM 1623 N N . PRO A 1 204 ? -31.150 -9.198 28.135 1.00 90.56 204 PRO A N 1
ATOM 1624 C CA . PRO A 1 204 ? -30.421 -10.271 27.464 1.00 90.56 204 PRO A CA 1
ATOM 1625 C C . PRO A 1 204 ? -31.215 -11.582 27.447 1.00 90.56 204 PRO A C 1
ATOM 1627 O O . PRO A 1 204 ? -31.757 -12.005 28.471 1.00 90.56 204 PRO A O 1
ATOM 1630 N N . LEU A 1 205 ? -31.263 -12.242 26.290 1.00 91.44 205 LEU A N 1
ATOM 1631 C CA . LEU A 1 205 ? -31.912 -13.546 26.146 1.00 91.44 205 LEU A CA 1
ATOM 1632 C C . LEU A 1 205 ? -31.137 -14.652 26.897 1.00 91.44 205 LEU A C 1
ATOM 1634 O O . LEU A 1 205 ? -29.920 -14.547 27.072 1.00 91.44 205 LEU A O 1
ATOM 1638 N N . PRO A 1 206 ? -31.790 -15.756 27.312 1.00 86.62 206 PRO A N 1
ATOM 1639 C CA . PRO A 1 206 ? -31.093 -16.900 27.898 1.00 86.62 206 PRO A CA 1
ATOM 1640 C C . PRO A 1 206 ? -30.023 -17.454 26.947 1.00 86.62 206 PRO A C 1
ATOM 1642 O O . PRO A 1 206 ? -30.321 -17.809 25.808 1.00 86.62 206 PRO A O 1
ATOM 1645 N N . GLY A 1 207 ? -28.776 -17.534 27.418 1.00 83.81 207 GLY A N 1
ATOM 1646 C CA . GLY A 1 207 ? -27.630 -17.937 26.595 1.00 83.81 207 GLY A CA 1
ATOM 1647 C C . GLY A 1 207 ? -27.002 -16.805 25.771 1.00 83.81 207 GLY A C 1
ATOM 1648 O O . GLY A 1 207 ? -26.155 -17.084 24.922 1.00 83.81 207 GLY A O 1
ATOM 1649 N N . ALA A 1 208 ? -27.394 -15.547 26.010 1.00 85.31 208 ALA A N 1
ATOM 1650 C CA . ALA A 1 208 ? -26.688 -14.383 25.488 1.00 85.31 208 ALA A CA 1
ATOM 1651 C C . ALA A 1 208 ? -25.212 -14.389 25.936 1.00 85.31 208 ALA A C 1
ATOM 1653 O O . ALA A 1 208 ? -24.914 -14.784 27.067 1.00 85.31 208 ALA A O 1
ATOM 1654 N N . PRO A 1 209 ? -24.281 -13.967 25.066 1.00 85.00 209 PRO A N 1
ATOM 1655 C CA . PRO A 1 209 ? -22.873 -13.869 25.420 1.00 85.00 209 PRO A CA 1
ATOM 1656 C C . PRO A 1 209 ? -22.651 -12.744 26.438 1.00 85.00 209 PRO A C 1
ATOM 1658 O O . PRO A 1 209 ? -23.321 -11.715 26.390 1.00 85.00 209 PRO A O 1
ATOM 1661 N N . GLU A 1 210 ? -21.664 -12.916 27.319 1.00 83.88 210 GLU A N 1
ATOM 1662 C CA . GLU A 1 210 ? -21.264 -11.868 28.273 1.00 83.88 210 GLU A CA 1
ATOM 1663 C C . GLU A 1 210 ? -20.684 -10.636 27.564 1.00 83.88 210 GLU A C 1
ATOM 1665 O O . GLU A 1 210 ? -20.892 -9.506 27.998 1.00 83.88 210 GLU A O 1
ATOM 1670 N N . GLN A 1 211 ? -19.978 -10.848 26.449 1.00 88.25 211 GLN A N 1
ATOM 1671 C CA . GLN A 1 211 ? -19.445 -9.780 25.609 1.00 88.25 211 GLN A CA 1
ATOM 1672 C C . GLN A 1 211 ? -20.297 -9.613 24.357 1.00 88.25 211 GLN A C 1
ATOM 1674 O O . GLN A 1 211 ? -20.423 -10.534 23.552 1.00 88.25 211 GLN A O 1
ATOM 1679 N N . THR A 1 212 ? -20.829 -8.410 24.166 1.00 92.44 212 THR A N 1
ATOM 1680 C CA . THR A 1 212 ? -21.645 -8.032 23.001 1.00 92.44 212 THR A CA 1
ATOM 1681 C C . THR A 1 212 ? -20.848 -7.275 21.936 1.00 92.44 212 THR A C 1
ATOM 1683 O O . THR A 1 212 ? -21.386 -6.930 20.885 1.00 92.44 212 THR A O 1
ATOM 1686 N N . VAL A 1 213 ? -19.554 -7.048 22.189 1.00 93.88 213 VAL A N 1
ATOM 1687 C CA . VAL A 1 213 ? -18.612 -6.324 21.328 1.00 93.88 213 VAL A CA 1
ATOM 1688 C C . VAL A 1 213 ? -17.342 -7.154 21.168 1.00 93.88 213 VAL A C 1
ATOM 1690 O O . VAL A 1 213 ? -16.728 -7.540 22.159 1.00 93.88 213 VAL A O 1
ATOM 1693 N N . GLN A 1 214 ? -16.932 -7.404 19.926 1.00 94.88 214 GLN A N 1
ATOM 1694 C CA . GLN A 1 214 ? -15.640 -7.993 19.571 1.00 94.88 214 GLN A CA 1
ATOM 1695 C C . GLN A 1 214 ? -14.905 -7.041 18.631 1.00 94.88 214 GLN A C 1
ATOM 1697 O O . GLN A 1 214 ? -15.521 -6.439 17.751 1.00 94.88 214 GLN A O 1
ATOM 1702 N N . THR A 1 215 ? -13.595 -6.905 18.802 1.00 95.81 215 THR A N 1
ATOM 1703 C CA . THR A 1 215 ? -12.766 -6.019 17.982 1.00 95.81 215 THR A CA 1
ATOM 1704 C C . THR A 1 215 ? -11.590 -6.777 17.381 1.00 95.81 215 THR A C 1
ATOM 1706 O O . THR A 1 215 ? -11.107 -7.761 17.946 1.00 95.81 215 THR A O 1
ATOM 1709 N N . HIS A 1 216 ? -11.133 -6.330 16.214 1.00 96.00 216 HIS A N 1
ATOM 1710 C CA . HIS A 1 216 ? -9.998 -6.922 15.520 1.00 96.00 216 HIS A CA 1
ATOM 1711 C C . HIS A 1 216 ? -9.204 -5.859 14.760 1.00 96.00 216 HIS A C 1
ATOM 1713 O O . HIS A 1 216 ? -9.734 -5.186 13.874 1.00 96.00 216 HIS A O 1
ATOM 1719 N N . LEU A 1 217 ? -7.930 -5.695 15.121 1.00 95.88 217 LEU A N 1
ATOM 1720 C CA . LEU A 1 217 ? -7.018 -4.785 14.435 1.00 95.88 217 LEU A CA 1
ATOM 1721 C C . LEU A 1 217 ? -6.525 -5.410 13.129 1.00 95.88 217 LEU A C 1
ATOM 1723 O O . LEU A 1 217 ? -5.884 -6.460 13.129 1.00 95.88 217 LEU A O 1
ATOM 1727 N N . CYS A 1 218 ? -6.735 -4.692 12.033 1.00 95.56 218 CYS A N 1
ATOM 1728 C CA . CYS A 1 218 ? -6.300 -5.078 10.704 1.00 95.56 218 CYS A CA 1
ATOM 1729 C C . CYS A 1 218 ? -5.128 -4.235 10.239 1.00 95.56 218 CYS A C 1
ATOM 1731 O O . CYS A 1 218 ? -5.256 -3.033 10.011 1.00 95.56 218 CYS A O 1
ATOM 1733 N N . LEU A 1 219 ? -3.974 -4.879 10.076 1.00 94.81 219 LEU A N 1
ATOM 1734 C CA . LEU A 1 219 ? -2.756 -4.215 9.629 1.00 94.81 219 LEU A CA 1
ATOM 1735 C C . LEU A 1 219 ? -2.660 -4.204 8.104 1.00 94.81 219 LEU A C 1
ATOM 1737 O O . LEU A 1 219 ? -2.739 -5.238 7.436 1.00 94.81 219 LEU A O 1
ATOM 1741 N N . LEU A 1 220 ? -2.413 -3.018 7.565 1.00 92.38 220 LEU A N 1
ATOM 1742 C CA . LEU A 1 220 ? -2.144 -2.777 6.156 1.00 92.38 220 LEU A CA 1
ATOM 1743 C C . LEU A 1 220 ? -0.640 -2.899 5.868 1.00 92.38 220 LEU A C 1
ATOM 1745 O O . LEU A 1 220 ? 0.189 -2.813 6.780 1.00 92.38 220 LEU A O 1
ATOM 1749 N N . PRO A 1 221 ? -0.246 -3.111 4.600 1.00 91.38 221 PRO A N 1
ATOM 1750 C CA . PRO A 1 221 ? 1.160 -3.228 4.256 1.00 91.38 221 PRO A CA 1
ATOM 1751 C C . PRO A 1 221 ? 1.927 -1.938 4.556 1.00 91.38 221 PRO A C 1
ATOM 1753 O O . PRO A 1 221 ? 1.518 -0.836 4.190 1.00 91.38 221 PRO A O 1
ATOM 1756 N N . ASN A 1 222 ? 3.100 -2.102 5.159 1.00 90.81 222 ASN A N 1
ATOM 1757 C CA . ASN A 1 222 ? 4.057 -1.025 5.367 1.00 90.81 222 ASN A CA 1
ATOM 1758 C C . ASN A 1 222 ? 4.577 -0.512 4.008 1.00 90.81 222 ASN A C 1
ATOM 1760 O O . ASN A 1 222 ? 5.238 -1.247 3.262 1.00 90.81 222 ASN A O 1
ATOM 1764 N N . GLN A 1 223 ? 4.298 0.754 3.679 1.00 87.12 223 GLN A N 1
ATOM 1765 C CA . GLN A 1 223 ? 4.668 1.323 2.375 1.00 87.12 223 GLN A CA 1
ATOM 1766 C C . GLN A 1 223 ? 6.182 1.492 2.235 1.00 87.12 223 GLN A C 1
ATOM 1768 O O . GLN A 1 223 ? 6.707 1.318 1.137 1.00 87.12 223 GLN A O 1
ATOM 1773 N N . LEU A 1 224 ? 6.902 1.774 3.328 1.00 88.38 224 LEU A N 1
ATOM 1774 C CA . LEU A 1 224 ? 8.358 1.912 3.292 1.00 88.38 224 LEU A CA 1
ATOM 1775 C C . LEU A 1 224 ? 9.017 0.609 2.831 1.00 88.38 224 LEU A C 1
ATOM 1777 O O . LEU A 1 224 ? 9.897 0.639 1.973 1.00 88.38 224 LEU A O 1
ATOM 1781 N N . SER A 1 225 ? 8.546 -0.539 3.328 1.00 88.62 225 SER A N 1
ATOM 1782 C CA . SER A 1 225 ? 9.031 -1.849 2.878 1.00 88.62 225 SER A CA 1
ATOM 1783 C C . SER A 1 225 ? 8.818 -2.047 1.371 1.00 88.62 225 SER A C 1
ATOM 1785 O O . SER A 1 225 ? 9.738 -2.458 0.659 1.00 88.62 225 SER A O 1
ATOM 1787 N N . LYS A 1 226 ? 7.646 -1.666 0.842 1.00 90.25 226 LYS A N 1
ATOM 1788 C CA . LYS A 1 226 ? 7.374 -1.725 -0.604 1.00 90.25 226 LYS A CA 1
ATOM 1789 C C . LYS A 1 226 ? 8.301 -0.816 -1.410 1.00 90.25 226 LYS A C 1
ATOM 1791 O O . LYS A 1 226 ? 8.859 -1.260 -2.412 1.00 90.25 226 LYS A O 1
ATOM 1796 N N . TYR A 1 227 ? 8.515 0.422 -0.966 1.00 91.50 227 TYR A N 1
ATOM 1797 C CA . TYR A 1 227 ? 9.434 1.348 -1.632 1.00 91.50 227 TYR A CA 1
ATOM 1798 C C . TYR A 1 227 ? 10.868 0.821 -1.634 1.00 91.50 227 TYR A C 1
ATOM 1800 O O . TYR A 1 227 ? 11.542 0.897 -2.661 1.00 91.50 227 TYR A O 1
ATOM 1808 N N . MET A 1 228 ? 11.320 0.213 -0.535 1.00 93.56 228 MET A N 1
ATOM 1809 C CA . MET A 1 228 ? 12.635 -0.430 -0.485 1.00 93.56 228 MET A CA 1
ATOM 1810 C C . MET A 1 228 ? 12.740 -1.602 -1.462 1.00 93.56 228 MET A C 1
ATOM 1812 O O . MET A 1 228 ? 13.756 -1.721 -2.145 1.00 93.56 228 MET A O 1
ATOM 1816 N N . ASN A 1 229 ? 11.684 -2.405 -1.626 1.00 93.62 229 ASN A N 1
ATOM 1817 C CA . ASN A 1 229 ? 11.652 -3.461 -2.641 1.00 93.62 229 ASN A CA 1
ATOM 1818 C C . ASN A 1 229 ? 11.741 -2.896 -4.070 1.00 93.62 229 ASN A C 1
ATOM 1820 O O . ASN A 1 229 ? 12.478 -3.435 -4.897 1.00 93.62 229 ASN A O 1
ATOM 1824 N N . TYR A 1 230 ? 11.058 -1.786 -4.367 1.00 95.44 230 TYR A N 1
ATOM 1825 C CA . TYR A 1 230 ? 11.157 -1.116 -5.672 1.00 95.44 230 TYR A CA 1
ATOM 1826 C C . TYR A 1 230 ? 12.554 -0.545 -5.930 1.00 95.44 230 TYR A C 1
ATOM 1828 O O . TYR A 1 230 ? 13.093 -0.698 -7.030 1.00 95.44 230 TYR A O 1
ATOM 1836 N N . VAL A 1 231 ? 13.175 0.073 -4.922 1.00 96.81 231 VAL A N 1
ATOM 1837 C CA . VAL A 1 231 ? 14.552 0.579 -5.013 1.00 96.81 231 VAL A CA 1
ATOM 1838 C C . VAL A 1 231 ? 15.531 -0.574 -5.233 1.00 96.81 231 VAL A C 1
ATOM 1840 O O . VAL A 1 231 ? 16.329 -0.527 -6.170 1.00 96.81 231 VAL A O 1
ATOM 1843 N N . ALA A 1 232 ? 15.436 -1.641 -4.438 1.00 97.19 232 ALA A N 1
ATOM 1844 C CA . ALA A 1 232 ? 16.284 -2.821 -4.572 1.00 97.19 232 ALA A CA 1
ATOM 1845 C C . ALA A 1 232 ? 16.154 -3.451 -5.967 1.00 97.19 232 ALA A C 1
ATOM 1847 O O . ALA A 1 232 ? 17.161 -3.723 -6.625 1.00 97.19 232 ALA A O 1
ATOM 1848 N N . PHE A 1 233 ? 14.926 -3.607 -6.469 1.00 97.38 233 PHE A N 1
ATOM 1849 C CA . PHE A 1 233 ? 14.684 -4.160 -7.799 1.00 97.38 233 PHE A CA 1
ATOM 1850 C C . PHE A 1 233 ? 15.147 -3.228 -8.929 1.00 97.38 233 PHE A C 1
ATOM 1852 O O . PHE A 1 233 ? 15.606 -3.700 -9.973 1.00 97.38 233 PHE A O 1
ATOM 1859 N N . THR A 1 234 ? 15.113 -1.908 -8.718 1.00 97.06 234 THR A N 1
ATOM 1860 C CA . THR A 1 234 ? 15.708 -0.920 -9.633 1.00 97.06 234 THR A CA 1
ATOM 1861 C C . THR A 1 234 ? 17.214 -1.095 -9.725 1.00 97.06 234 THR A C 1
ATOM 1863 O O . THR A 1 234 ? 17.745 -1.227 -10.828 1.00 97.06 234 THR A O 1
ATOM 1866 N N . ILE A 1 235 ? 17.907 -1.158 -8.588 1.00 97.69 235 ILE A N 1
ATOM 1867 C CA . ILE A 1 235 ? 19.360 -1.356 -8.550 1.00 97.69 235 ILE A CA 1
ATOM 1868 C C . ILE A 1 235 ? 19.726 -2.691 -9.211 1.00 97.69 235 ILE A C 1
ATOM 1870 O O . ILE A 1 235 ? 20.586 -2.729 -10.091 1.00 97.69 235 ILE A O 1
ATOM 1874 N N . PHE A 1 236 ? 19.018 -3.767 -8.866 1.00 97.25 236 PHE A N 1
ATOM 1875 C CA . PHE A 1 236 ? 19.192 -5.085 -9.476 1.00 97.25 236 PHE A CA 1
ATOM 1876 C C . PHE A 1 236 ? 19.000 -5.056 -11.001 1.00 97.25 236 PHE A C 1
ATOM 1878 O O . PHE A 1 236 ? 19.841 -5.564 -11.745 1.00 97.25 236 PHE A O 1
ATOM 1885 N N . SER A 1 237 ? 17.942 -4.394 -11.479 1.00 96.88 237 SER A N 1
ATOM 1886 C CA . SER A 1 237 ? 17.669 -4.200 -12.907 1.00 96.88 237 SER A CA 1
ATOM 1887 C C . SER A 1 237 ? 18.819 -3.478 -13.611 1.00 96.88 237 SER A C 1
ATOM 1889 O O . SER A 1 237 ? 19.265 -3.916 -14.671 1.00 96.88 237 SER A O 1
ATOM 1891 N N . LEU A 1 238 ? 19.325 -2.390 -13.022 1.00 96.50 238 LEU A N 1
ATOM 1892 C CA . LEU A 1 238 ? 20.428 -1.610 -13.587 1.00 96.50 238 LEU A CA 1
ATOM 1893 C C . LEU A 1 238 ? 21.724 -2.421 -13.659 1.00 96.50 238 LEU A C 1
ATOM 1895 O O . LEU A 1 238 ? 22.395 -2.386 -14.689 1.00 96.50 238 LEU A O 1
ATOM 1899 N N . ILE A 1 239 ? 22.049 -3.191 -12.615 1.00 96.38 239 ILE A N 1
ATOM 1900 C CA . ILE A 1 239 ? 23.222 -4.078 -12.597 1.00 96.38 239 ILE A CA 1
ATOM 1901 C C . ILE A 1 239 ? 23.115 -5.112 -13.718 1.00 96.38 239 ILE A C 1
ATOM 1903 O O . ILE A 1 239 ? 24.037 -5.271 -14.513 1.00 96.38 239 ILE A O 1
ATOM 1907 N N . ILE A 1 240 ? 21.971 -5.783 -13.829 1.00 94.69 240 ILE A N 1
ATOM 1908 C CA . ILE A 1 240 ? 21.737 -6.821 -14.835 1.00 94.69 240 ILE A CA 1
ATOM 1909 C C . ILE A 1 240 ? 21.808 -6.265 -16.263 1.00 94.69 240 ILE A C 1
ATOM 1911 O O . ILE A 1 240 ? 22.384 -6.896 -17.155 1.00 94.69 240 ILE A O 1
ATOM 1915 N N . LEU A 1 241 ? 21.263 -5.069 -16.494 1.00 93.81 241 LEU A N 1
ATOM 1916 C CA . LEU A 1 241 ? 21.355 -4.388 -17.784 1.00 93.81 241 LEU A CA 1
ATOM 1917 C C . LEU A 1 241 ? 22.794 -3.960 -18.097 1.00 93.81 241 LEU A C 1
ATOM 1919 O O . LEU A 1 241 ? 23.233 -4.142 -19.233 1.00 93.81 241 LEU A O 1
ATOM 1923 N N . ALA A 1 242 ? 23.543 -3.471 -17.106 1.00 92.38 242 ALA A N 1
ATOM 1924 C CA . ALA A 1 242 ? 24.945 -3.095 -17.263 1.00 92.38 242 ALA A CA 1
ATOM 1925 C C . ALA A 1 242 ? 25.826 -4.312 -17.584 1.00 92.38 242 ALA A C 1
ATOM 1927 O O . ALA A 1 242 ? 26.610 -4.269 -18.533 1.00 92.38 242 ALA A O 1
ATOM 1928 N N . VAL A 1 243 ? 25.641 -5.423 -16.863 1.00 90.75 243 VAL A N 1
ATOM 1929 C CA . VAL A 1 243 ? 26.316 -6.704 -17.123 1.00 90.75 243 VAL A CA 1
ATOM 1930 C C . VAL A 1 243 ? 26.018 -7.179 -18.542 1.00 90.75 243 VAL A C 1
ATOM 1932 O O . VAL A 1 243 ? 26.934 -7.506 -19.298 1.00 90.75 243 VAL A O 1
ATOM 1935 N N . ARG A 1 244 ? 24.746 -7.158 -18.956 1.00 88.50 244 ARG A N 1
ATOM 1936 C CA . ARG A 1 244 ? 24.373 -7.524 -20.324 1.00 88.50 244 ARG A CA 1
ATOM 1937 C C . ARG A 1 244 ? 25.037 -6.608 -21.351 1.00 88.50 244 ARG A C 1
ATOM 1939 O O . ARG A 1 244 ? 25.620 -7.117 -22.302 1.00 88.50 244 ARG A O 1
ATOM 1946 N N . ALA A 1 245 ? 24.973 -5.291 -21.161 1.00 88.81 245 ALA A N 1
ATOM 1947 C CA . ALA A 1 245 ? 25.565 -4.307 -22.065 1.00 88.81 245 ALA A CA 1
ATOM 1948 C C . ALA A 1 245 ? 27.087 -4.475 -22.192 1.00 88.81 245 ALA A C 1
ATOM 1950 O O . ALA A 1 245 ? 27.622 -4.316 -23.289 1.00 88.81 245 ALA A O 1
ATOM 1951 N N . PHE A 1 246 ? 27.767 -4.841 -21.103 1.00 87.50 246 PHE A N 1
ATOM 1952 C CA . PHE A 1 246 ? 29.191 -5.173 -21.091 1.00 87.50 246 PHE A CA 1
ATOM 1953 C C . PHE A 1 246 ? 29.492 -6.448 -21.891 1.00 87.50 246 PHE A C 1
ATOM 1955 O O . PHE A 1 246 ? 30.433 -6.474 -22.681 1.00 87.50 246 PHE A O 1
ATOM 1962 N N . PHE A 1 247 ? 28.670 -7.493 -21.752 1.00 83.06 247 PHE A N 1
ATOM 1963 C CA . PHE A 1 247 ? 28.869 -8.752 -22.472 1.00 83.06 247 PHE A CA 1
ATOM 1964 C C . PHE A 1 247 ? 28.464 -8.712 -23.952 1.00 83.06 247 PHE A C 1
ATOM 1966 O O . PHE A 1 247 ? 28.921 -9.564 -24.713 1.00 83.06 247 PHE A O 1
ATOM 1973 N N . VAL A 1 248 ? 27.668 -7.733 -24.405 1.00 81.19 248 VAL A N 1
ATOM 1974 C CA . VAL A 1 248 ? 27.332 -7.572 -25.835 1.00 81.19 248 VAL A CA 1
ATOM 1975 C C . VAL A 1 248 ? 28.582 -7.493 -26.731 1.00 81.19 248 VAL A C 1
ATOM 1977 O O . VAL A 1 248 ? 28.691 -8.321 -27.638 1.00 81.19 248 VAL A O 1
ATOM 1980 N N . PRO A 1 249 ? 29.543 -6.571 -26.511 1.00 77.44 249 PRO A N 1
ATOM 1981 C CA . PRO A 1 249 ? 30.766 -6.511 -27.311 1.00 77.44 249 PRO A CA 1
ATOM 1982 C C . PRO A 1 249 ? 31.739 -7.671 -27.042 1.00 77.44 249 PRO A C 1
ATOM 1984 O O . PRO A 1 249 ? 32.468 -8.050 -27.954 1.00 77.44 249 PRO A O 1
ATOM 1987 N N . VAL A 1 250 ? 31.747 -8.248 -25.832 1.00 77.56 250 VAL A N 1
ATOM 1988 C CA . VAL A 1 250 ? 32.700 -9.306 -25.429 1.00 77.56 250 VAL A CA 1
ATOM 1989 C C . VAL A 1 250 ? 32.321 -10.671 -26.003 1.00 77.56 250 VAL A C 1
ATOM 1991 O O . VAL A 1 250 ? 33.151 -11.346 -26.602 1.00 77.56 250 VAL A O 1
ATOM 1994 N N . LEU A 1 251 ? 31.058 -11.073 -25.845 1.00 75.94 251 LEU A N 1
ATOM 1995 C CA . LEU A 1 251 ? 30.550 -12.392 -26.240 1.00 75.94 251 LEU A CA 1
ATOM 1996 C C . LEU A 1 251 ? 29.819 -12.368 -27.590 1.00 75.94 251 LEU A C 1
ATOM 1998 O O . LEU A 1 251 ? 29.215 -13.366 -27.978 1.00 75.94 251 LEU A O 1
ATOM 2002 N N . ARG A 1 252 ? 29.843 -11.230 -28.301 1.00 70.06 252 ARG A N 1
ATOM 2003 C CA . ARG A 1 252 ? 29.119 -11.007 -29.567 1.00 70.06 252 ARG A CA 1
ATOM 2004 C C . ARG A 1 252 ? 27.630 -11.370 -29.470 1.00 70.06 252 ARG A C 1
ATOM 2006 O O . ARG A 1 252 ? 27.052 -11.930 -30.403 1.00 70.06 252 ARG A O 1
ATOM 2013 N N . LEU A 1 253 ? 27.000 -11.050 -28.336 1.00 71.06 253 LEU A N 1
ATOM 2014 C CA . LEU A 1 253 ? 25.557 -11.232 -28.171 1.00 71.06 253 LEU A CA 1
ATOM 2015 C C . LEU A 1 253 ? 24.809 -10.359 -29.182 1.00 71.06 253 LEU A C 1
ATOM 2017 O O . LEU A 1 253 ? 25.287 -9.295 -29.575 1.00 71.06 253 LEU A O 1
ATOM 2021 N N . THR A 1 254 ? 23.607 -10.774 -29.582 1.00 72.31 254 THR A N 1
ATOM 2022 C CA . THR A 1 254 ? 22.780 -9.973 -30.491 1.00 72.31 254 THR A CA 1
ATOM 2023 C C . THR A 1 254 ? 22.423 -8.634 -29.829 1.00 72.31 254 THR A C 1
ATOM 2025 O O . THR A 1 254 ? 21.690 -8.655 -28.830 1.00 72.31 254 THR A O 1
ATOM 2028 N N . PRO A 1 255 ? 22.893 -7.484 -30.354 1.00 73.44 255 PRO A N 1
ATOM 2029 C CA . PRO A 1 255 ? 22.581 -6.185 -29.773 1.00 73.44 255 PRO A CA 1
ATOM 2030 C C . PRO A 1 255 ? 21.087 -5.896 -29.929 1.00 73.44 255 PRO A C 1
ATOM 2032 O O . PRO A 1 255 ? 20.498 -6.141 -30.987 1.00 73.44 255 PRO A O 1
ATOM 2035 N N . PHE A 1 256 ? 20.463 -5.369 -28.879 1.00 72.62 256 PHE A N 1
ATOM 2036 C CA . PHE A 1 256 ? 19.086 -4.894 -28.944 1.00 72.62 256 PHE A CA 1
ATOM 2037 C C . PHE A 1 256 ? 19.011 -3.527 -29.635 1.00 72.62 256 PHE A C 1
ATOM 2039 O O . PHE A 1 256 ? 18.106 -3.287 -30.438 1.00 72.62 256 PHE A O 1
ATOM 2046 N N . ALA A 1 257 ? 19.983 -2.655 -29.358 1.00 70.06 257 ALA A N 1
ATOM 2047 C CA . ALA A 1 257 ? 20.013 -1.266 -29.803 1.00 70.06 257 ALA A CA 1
ATOM 2048 C C . ALA A 1 257 ? 20.333 -1.082 -31.289 1.00 70.06 257 ALA A C 1
ATOM 2050 O O . ALA A 1 257 ? 19.907 -0.104 -31.906 1.00 70.06 257 ALA A O 1
ATOM 2051 N N . LEU A 1 258 ? 21.121 -1.994 -31.865 1.00 65.00 258 LEU A N 1
ATOM 2052 C CA . LEU A 1 258 ? 21.677 -1.819 -33.202 1.00 65.00 258 LEU A CA 1
ATOM 2053 C C . LEU A 1 258 ? 20.874 -2.611 -34.243 1.00 65.00 258 LEU A C 1
ATOM 2055 O O . LEU A 1 258 ? 20.498 -3.765 -34.006 1.00 65.00 258 LEU A O 1
ATOM 2059 N N . PRO A 1 259 ? 20.596 -2.031 -35.425 1.00 60.16 259 PRO A N 1
ATOM 2060 C CA . PRO A 1 259 ? 20.140 -2.828 -36.552 1.00 60.16 259 PRO A CA 1
ATOM 2061 C C . PRO A 1 259 ? 21.226 -3.866 -36.886 1.00 60.16 259 PRO A C 1
ATOM 2063 O O . PRO A 1 259 ? 22.408 -3.528 -36.810 1.00 60.16 259 PRO A O 1
ATOM 2066 N N . PRO A 1 260 ? 20.861 -5.114 -37.251 1.00 56.47 260 PRO A N 1
ATOM 2067 C CA . PRO A 1 260 ? 21.854 -6.085 -37.699 1.00 56.47 260 PRO A CA 1
ATOM 2068 C C . PRO A 1 260 ? 22.641 -5.454 -38.846 1.00 56.47 260 PRO A C 1
ATOM 2070 O O . PRO A 1 260 ? 22.019 -4.883 -39.754 1.00 56.47 260 PRO A O 1
ATOM 2073 N N . GLU A 1 261 ? 23.975 -5.506 -38.765 1.00 47.41 261 GLU A N 1
ATOM 2074 C CA . GLU A 1 261 ? 24.841 -5.041 -39.843 1.00 47.41 261 GLU A CA 1
ATOM 2075 C C . GLU A 1 261 ? 24.323 -5.636 -41.149 1.00 47.41 261 GLU A C 1
ATOM 2077 O O . GLU A 1 261 ? 24.211 -6.854 -41.312 1.00 47.41 261 GLU A O 1
ATOM 2082 N N . ARG A 1 262 ? 23.946 -4.761 -42.083 1.00 47.66 262 ARG A N 1
ATOM 2083 C CA . ARG A 1 262 ? 23.843 -5.183 -43.471 1.00 47.66 262 ARG A CA 1
ATOM 2084 C C . ARG A 1 262 ? 25.277 -5.504 -43.855 1.00 47.66 262 ARG A C 1
ATOM 2086 O O . ARG A 1 262 ? 26.054 -4.567 -44.014 1.00 47.66 262 ARG A O 1
ATOM 2093 N N . GLY A 1 263 ? 25.617 -6.787 -43.982 1.00 40.75 263 GLY A N 1
ATOM 2094 C CA . GLY A 1 263 ? 26.793 -7.176 -44.751 1.00 40.75 263 GLY A CA 1
ATOM 2095 C C . GLY A 1 263 ? 26.751 -6.361 -46.039 1.00 40.75 263 GLY A C 1
ATOM 2096 O O . GLY A 1 263 ? 25.741 -6.370 -46.749 1.00 40.75 263 GLY A O 1
ATOM 2097 N N . SER A 1 264 ? 27.750 -5.510 -46.229 1.00 41.09 264 SER A N 1
ATOM 2098 C CA . SER A 1 264 ? 27.763 -4.498 -47.270 1.00 41.09 264 SER A CA 1
ATOM 2099 C C . SER A 1 264 ? 27.850 -5.176 -48.632 1.00 41.09 264 SER A C 1
ATOM 2101 O O . SER A 1 264 ? 28.930 -5.328 -49.190 1.00 41.09 264 SER A O 1
ATOM 2103 N N . ALA A 1 265 ? 26.709 -5.531 -49.217 1.00 44.12 265 ALA A N 1
ATOM 2104 C CA . ALA A 1 265 ? 26.582 -5.609 -50.664 1.00 44.12 265 ALA A CA 1
ATOM 2105 C C . ALA A 1 265 ? 26.526 -4.171 -51.210 1.00 44.12 265 ALA A C 1
ATOM 2107 O O . ALA A 1 265 ? 25.521 -3.716 -51.751 1.00 44.12 265 ALA A O 1
ATOM 2108 N N . SER A 1 266 ? 27.591 -3.402 -50.975 1.00 45.03 266 SER A N 1
ATOM 2109 C CA . SER A 1 266 ? 27.852 -2.166 -51.698 1.00 45.03 266 SER A CA 1
ATOM 2110 C C . SER A 1 266 ? 28.341 -2.577 -53.079 1.00 45.03 266 SER A C 1
ATOM 2112 O O . SER A 1 266 ? 29.498 -2.961 -53.237 1.00 45.03 266 SER A O 1
ATOM 2114 N N . LEU A 1 267 ? 27.443 -2.549 -54.064 1.00 40.38 267 LEU A N 1
ATOM 2115 C CA . LEU A 1 267 ? 27.836 -2.609 -55.469 1.00 40.38 267 LEU A CA 1
ATOM 2116 C C . LEU A 1 267 ? 28.849 -1.477 -55.729 1.00 40.38 267 LEU A C 1
ATOM 2118 O O . LEU A 1 267 ? 28.625 -0.359 -55.249 1.00 40.38 267 LEU A O 1
ATOM 2122 N N . PRO A 1 268 ? 29.966 -1.738 -56.430 1.00 38.50 268 PRO A N 1
ATOM 2123 C CA . PRO A 1 268 ? 30.970 -0.716 -56.678 1.00 38.50 268 PRO A CA 1
ATOM 2124 C C . PRO A 1 268 ? 30.349 0.402 -57.522 1.00 38.50 268 PRO A C 1
ATOM 2126 O O . PRO A 1 268 ? 29.925 0.182 -58.654 1.00 38.50 268 PRO A O 1
ATOM 2129 N N . ILE A 1 269 ? 30.288 1.610 -56.963 1.00 47.69 269 ILE A N 1
ATOM 2130 C CA . ILE A 1 269 ? 30.000 2.820 -57.733 1.00 47.69 269 ILE A CA 1
ATOM 2131 C C . ILE A 1 269 ? 31.277 3.154 -58.503 1.00 47.69 269 ILE A C 1
ATOM 2133 O O . ILE A 1 269 ? 32.300 3.491 -57.903 1.00 47.69 269 ILE A O 1
ATOM 2137 N N . TYR A 1 270 ? 31.219 3.032 -59.828 1.00 39.09 270 TYR A N 1
ATOM 2138 C CA . TYR A 1 270 ? 32.252 3.533 -60.726 1.00 39.09 270 TYR A CA 1
ATOM 2139 C C . TYR A 1 270 ? 32.361 5.052 -60.536 1.00 39.09 270 TYR A C 1
ATOM 2141 O O . TYR A 1 270 ? 31.388 5.781 -60.724 1.00 39.09 270 TYR A O 1
ATOM 2149 N N . LYS A 1 271 ? 33.527 5.524 -60.090 1.00 41.75 271 LYS A N 1
ATOM 2150 C CA . LYS A 1 271 ? 33.869 6.948 -60.066 1.00 41.75 271 LYS A CA 1
ATOM 2151 C C . LYS A 1 271 ? 34.567 7.257 -61.385 1.00 41.75 271 LYS A C 1
ATOM 2153 O O . LYS A 1 271 ? 35.646 6.713 -61.622 1.00 41.75 271 LYS A O 1
ATOM 2158 N N . ASP A 1 272 ? 33.978 8.119 -62.208 1.00 42.84 272 ASP A N 1
ATOM 2159 C CA . ASP A 1 272 ? 34.661 8.648 -63.388 1.00 42.84 272 ASP A CA 1
ATOM 2160 C C . ASP A 1 272 ? 35.977 9.318 -62.963 1.00 42.84 272 ASP A C 1
ATOM 2162 O O . ASP A 1 272 ? 36.034 10.076 -61.986 1.00 42.84 272 ASP A O 1
ATOM 2166 N N . LYS A 1 273 ? 37.062 8.976 -63.667 1.00 40.78 273 LYS A N 1
ATOM 2167 C CA . LYS A 1 273 ? 38.397 9.535 -63.439 1.00 40.78 273 LYS A CA 1
ATOM 2168 C C . LYS A 1 273 ? 38.366 11.040 -63.708 1.00 40.78 273 LYS A C 1
ATOM 2170 O O . LYS A 1 273 ? 38.154 11.466 -64.836 1.00 40.78 273 LYS A O 1
ATOM 2175 N N . ILE A 1 274 ? 38.633 11.828 -62.673 1.00 45.50 274 ILE A N 1
ATOM 2176 C CA . ILE A 1 274 ? 38.949 13.253 -62.790 1.00 45.50 274 ILE A CA 1
ATOM 2177 C C . ILE A 1 274 ? 40.410 13.350 -63.251 1.00 45.50 274 ILE A C 1
ATOM 2179 O O . ILE A 1 274 ? 41.300 12.829 -62.575 1.00 45.50 274 ILE A O 1
ATOM 2183 N N . GLU A 1 275 ? 40.656 13.973 -64.405 1.00 40.34 275 GLU A N 1
ATOM 2184 C CA . GLU A 1 275 ? 42.010 14.280 -64.883 1.00 40.34 275 GLU A CA 1
ATOM 2185 C C . GLU A 1 275 ? 42.713 15.267 -63.929 1.00 40.34 275 GLU A C 1
ATOM 2187 O O . GLU A 1 275 ? 42.081 16.214 -63.448 1.00 40.34 275 GLU A O 1
ATOM 2192 N N . PRO A 1 276 ? 44.005 15.064 -63.610 1.00 40.91 276 PRO A N 1
ATOM 2193 C CA . PRO A 1 276 ? 44.714 15.927 -62.674 1.00 40.91 276 PRO A CA 1
ATOM 2194 C C . PRO A 1 276 ? 45.019 17.307 -63.291 1.00 40.91 276 PRO A C 1
ATOM 2196 O O . PRO A 1 276 ? 45.420 17.385 -64.454 1.00 40.91 276 PRO A O 1
ATOM 2199 N N . PRO A 1 277 ? 44.897 18.402 -62.518 1.00 37.34 277 PRO A N 1
ATOM 2200 C CA . PRO A 1 277 ? 45.280 19.731 -62.973 1.00 37.34 277 PRO A CA 1
ATOM 2201 C C . PRO A 1 277 ? 46.806 19.851 -63.078 1.00 37.34 277 PRO A C 1
ATOM 2203 O O . PRO A 1 277 ? 47.551 19.412 -62.201 1.00 37.34 277 PRO A O 1
ATOM 2206 N N . ILE A 1 278 ? 47.270 20.480 -64.156 1.00 38.59 278 ILE A N 1
ATOM 2207 C CA . ILE A 1 278 ? 48.682 20.779 -64.402 1.00 38.59 278 ILE A CA 1
ATOM 2208 C C . ILE A 1 278 ? 49.095 21.911 -63.452 1.00 38.59 278 ILE A C 1
ATOM 2210 O O . ILE A 1 278 ? 48.742 23.069 -63.666 1.00 38.59 278 ILE A O 1
ATOM 2214 N N . THR A 1 279 ? 49.836 21.596 -62.391 1.00 33.69 279 THR A N 1
ATOM 2215 C CA . THR A 1 279 ? 50.447 22.606 -61.517 1.00 33.69 279 THR A CA 1
ATOM 2216 C C . THR A 1 279 ? 51.807 23.024 -62.069 1.00 33.69 279 THR A C 1
ATOM 2218 O O . THR A 1 279 ? 52.751 22.234 -62.073 1.00 33.69 279 THR A O 1
ATOM 2221 N N . SER A 1 280 ? 51.924 24.278 -62.505 1.00 33.84 280 SER A N 1
ATOM 2222 C CA . SER A 1 280 ? 53.197 24.941 -62.789 1.00 33.84 280 SER A CA 1
ATOM 2223 C C . SER A 1 280 ? 53.907 25.279 -61.475 1.00 33.84 280 SER A C 1
ATOM 2225 O O . SER A 1 280 ? 53.483 26.179 -60.750 1.00 33.84 280 SER A O 1
ATOM 2227 N N . SER A 1 281 ? 54.981 24.560 -61.152 1.00 34.53 281 SER A N 1
ATOM 2228 C CA . SER A 1 281 ? 55.837 24.867 -60.005 1.00 34.53 281 SER A CA 1
ATOM 2229 C C . SER A 1 281 ? 56.699 26.099 -60.295 1.00 34.53 281 SER A C 1
ATOM 2231 O O . SER A 1 281 ? 57.643 26.038 -61.082 1.00 34.53 281 SER A O 1
ATOM 2233 N N . SER A 1 282 ? 56.385 27.213 -59.636 1.00 32.56 282 SER A N 1
ATOM 2234 C CA . SER A 1 282 ? 57.255 28.380 -59.499 1.00 32.56 282 SER A CA 1
ATOM 2235 C C . SER A 1 282 ? 58.388 28.060 -58.517 1.00 32.56 282 SER A C 1
ATOM 2237 O O . SER A 1 282 ? 58.174 28.041 -57.306 1.00 32.56 282 SER A O 1
ATOM 2239 N N . GLY A 1 283 ? 59.580 27.781 -59.046 1.00 32.62 283 GLY A N 1
ATOM 2240 C CA . GLY A 1 283 ? 60.819 27.660 -58.280 1.00 32.62 283 GLY A CA 1
ATOM 2241 C C . GLY A 1 283 ? 61.677 28.908 -58.464 1.00 32.62 283 GLY A C 1
ATOM 2242 O O . GLY A 1 283 ? 62.183 29.167 -59.550 1.00 32.62 283 GLY A O 1
ATOM 2243 N N . THR A 1 284 ? 61.807 29.687 -57.398 1.00 29.59 284 THR A N 1
ATOM 2244 C CA . THR A 1 284 ? 62.702 30.837 -57.256 1.00 29.59 284 THR A CA 1
ATOM 2245 C C . THR A 1 284 ? 64.157 30.360 -57.220 1.00 29.59 284 THR A C 1
ATOM 2247 O O . THR A 1 284 ? 64.500 29.518 -56.395 1.00 29.59 284 THR A O 1
ATOM 2250 N N . SER A 1 285 ? 65.035 30.922 -58.053 1.00 31.69 285 SER A N 1
ATOM 2251 C CA . SER A 1 285 ? 66.488 30.757 -57.910 1.00 31.69 285 SER A CA 1
ATOM 2252 C C . SER A 1 285 ? 67.191 32.106 -58.035 1.00 31.69 285 SER A C 1
ATOM 2254 O O . SER A 1 285 ? 67.180 32.725 -59.098 1.00 31.69 285 SER A O 1
ATOM 2256 N N . ASN A 1 286 ? 67.802 32.537 -56.934 1.00 29.22 286 ASN A N 1
ATOM 2257 C CA . ASN A 1 286 ? 68.764 33.629 -56.866 1.00 29.22 286 ASN A CA 1
ATOM 2258 C C . ASN A 1 286 ? 70.170 33.000 -56.869 1.00 29.22 286 ASN A C 1
ATOM 2260 O O . ASN A 1 286 ? 70.418 32.093 -56.078 1.00 29.22 286 ASN A O 1
ATOM 2264 N N . GLY A 1 287 ? 71.073 33.454 -57.738 1.00 31.78 287 GLY A N 1
ATOM 2265 C CA . GLY A 1 287 ? 72.456 32.964 -57.789 1.00 31.78 287 GLY A CA 1
ATOM 2266 C C . GLY A 1 287 ? 73.127 33.283 -59.121 1.00 31.78 287 GLY A C 1
ATOM 2267 O O . GLY A 1 287 ? 72.848 32.637 -60.125 1.00 31.78 287 GLY A O 1
ATOM 2268 N N . GLY A 1 288 ? 73.957 34.326 -59.131 1.00 28.38 288 GLY A N 1
ATOM 2269 C CA . GLY A 1 288 ? 74.634 34.834 -60.322 1.00 28.38 288 GLY A CA 1
ATOM 2270 C C . GLY A 1 288 ? 75.915 34.092 -60.707 1.00 28.38 288 GLY A C 1
ATOM 2271 O O . GLY A 1 288 ? 76.435 33.275 -59.953 1.00 28.38 288 GLY A O 1
ATOM 2272 N N . GLY A 1 289 ? 76.455 34.487 -61.865 1.00 29.83 289 GLY A N 1
ATOM 2273 C CA . GLY A 1 289 ? 77.881 34.375 -62.177 1.00 29.83 289 GLY A CA 1
ATOM 2274 C C . GLY A 1 289 ? 78.251 33.506 -63.380 1.00 29.83 289 GLY A C 1
ATOM 2275 O O . GLY A 1 289 ? 78.528 32.328 -63.223 1.00 29.83 289 GLY A O 1
ATOM 2276 N N . GLY A 1 290 ? 78.403 34.156 -64.541 1.00 30.03 290 GLY A N 1
ATOM 2277 C CA . GLY A 1 290 ? 79.508 33.889 -65.472 1.00 30.03 290 GLY A CA 1
ATOM 2278 C C . GLY A 1 290 ? 79.304 32.842 -66.575 1.00 30.03 290 GLY A C 1
ATOM 2279 O O . GLY A 1 290 ? 79.110 31.665 -66.308 1.00 30.03 290 GLY A O 1
ATOM 2280 N N . GLY A 1 291 ? 79.498 33.271 -67.828 1.00 30.66 291 GLY A N 1
ATOM 2281 C CA . GLY A 1 291 ? 79.900 32.383 -68.927 1.00 30.66 291 GLY A CA 1
ATOM 2282 C C . GLY A 1 291 ? 78.969 32.391 -70.135 1.00 30.66 291 GLY A C 1
ATOM 2283 O O . GLY A 1 291 ? 78.000 31.645 -70.207 1.00 30.66 291 GLY A O 1
ATOM 2284 N N . SER A 1 292 ? 79.294 33.223 -71.118 1.00 33.22 292 SER A N 1
ATOM 2285 C CA . SER A 1 292 ? 78.715 33.219 -72.459 1.00 33.22 292 SER A CA 1
ATOM 2286 C C . SER A 1 292 ? 78.944 31.883 -73.183 1.00 33.22 292 SER A C 1
ATOM 2288 O O . SER A 1 292 ? 80.046 31.347 -73.146 1.00 33.22 292 SER A O 1
ATOM 2290 N N . THR A 1 293 ? 77.937 31.374 -73.909 1.00 34.09 293 THR A N 1
ATOM 2291 C CA . THR A 1 293 ? 78.028 31.018 -75.346 1.00 34.09 293 THR A CA 1
ATOM 2292 C C . THR A 1 293 ? 76.739 30.371 -75.902 1.00 34.09 293 THR A C 1
ATOM 2294 O O . THR A 1 293 ? 76.321 29.300 -75.493 1.00 34.09 293 THR A O 1
ATOM 2297 N N . ARG A 1 294 ? 76.206 31.014 -76.954 1.00 33.53 294 ARG A N 1
ATOM 2298 C CA . ARG A 1 294 ? 75.860 30.409 -78.261 1.00 33.53 294 ARG A CA 1
ATOM 2299 C C . ARG A 1 294 ? 74.561 29.579 -78.416 1.00 33.53 294 ARG A C 1
ATOM 2301 O O . ARG A 1 294 ? 74.508 28.382 -78.188 1.00 33.53 294 ARG A O 1
ATOM 2308 N N . TRP A 1 295 ? 73.552 30.266 -78.964 1.00 29.25 295 TRP A N 1
ATOM 2309 C CA . TRP A 1 295 ? 72.613 29.855 -80.025 1.00 29.25 295 TRP A CA 1
ATOM 2310 C C . TRP A 1 295 ? 72.631 28.387 -80.508 1.00 29.25 295 TRP A C 1
ATOM 2312 O O . TRP A 1 295 ? 73.595 27.977 -81.147 1.00 29.25 295 TRP A O 1
ATOM 2322 N N . ALA A 1 296 ? 71.493 27.686 -80.387 1.00 32.59 296 ALA A N 1
ATOM 2323 C CA . ALA A 1 296 ? 70.791 27.026 -81.507 1.00 32.59 296 ALA A CA 1
ATOM 2324 C C . ALA A 1 296 ? 69.504 26.326 -81.028 1.00 32.59 296 ALA A C 1
ATOM 2326 O O . ALA A 1 296 ? 69.512 25.539 -80.086 1.00 32.59 296 ALA A O 1
ATOM 2327 N N . GLY A 1 297 ? 68.386 26.604 -81.702 1.00 36.62 297 GLY A N 1
ATOM 2328 C CA . GLY A 1 297 ? 67.089 25.997 -81.413 1.00 36.62 297 GLY A CA 1
ATOM 2329 C C . GLY A 1 297 ? 66.943 24.575 -81.958 1.00 36.62 297 GLY A C 1
ATOM 2330 O O . GLY A 1 297 ? 67.464 24.241 -83.021 1.00 36.62 297 GLY A O 1
ATOM 2331 N N . LYS A 1 298 ? 66.139 23.755 -81.274 1.00 34.44 298 LYS A N 1
ATOM 2332 C CA . LYS A 1 298 ? 65.527 22.559 -81.865 1.00 34.44 298 LYS A CA 1
ATOM 2333 C C . LYS A 1 298 ? 64.128 22.330 -81.288 1.00 34.44 298 LYS A C 1
ATOM 2335 O O . LYS A 1 298 ? 63.957 21.817 -80.189 1.00 34.44 298 LYS A O 1
ATOM 2340 N N . LYS A 1 299 ? 63.112 22.698 -82.076 1.00 36.47 299 LYS A N 1
ATOM 2341 C CA . LYS A 1 299 ? 61.754 22.148 -81.963 1.00 36.47 299 LYS A CA 1
ATOM 2342 C C . LYS A 1 299 ? 61.822 20.662 -82.330 1.00 36.47 299 LYS A C 1
ATOM 2344 O O . LYS A 1 299 ? 62.115 20.342 -83.478 1.00 36.47 299 LYS A O 1
ATOM 2349 N N . GLY A 1 300 ? 61.517 19.776 -81.388 1.00 31.45 300 GLY A N 1
ATOM 2350 C CA . GLY A 1 300 ? 61.327 18.345 -81.629 1.00 31.45 300 GLY A CA 1
ATOM 2351 C C . GLY A 1 300 ? 59.886 17.939 -81.337 1.00 31.45 300 GLY A C 1
ATOM 2352 O O . GLY A 1 300 ? 59.530 17.697 -80.192 1.00 31.45 300 GLY A O 1
ATOM 2353 N N . LYS A 1 301 ? 59.050 17.883 -82.380 1.00 36.94 301 LYS A N 1
ATOM 2354 C CA . LYS A 1 301 ? 57.749 17.198 -82.366 1.00 36.94 301 LYS A CA 1
ATOM 2355 C C . LYS A 1 301 ? 58.005 15.689 -82.306 1.00 36.94 301 LYS A C 1
ATOM 2357 O O . LYS A 1 301 ? 58.623 15.175 -83.233 1.00 36.94 301 LYS A O 1
ATOM 2362 N N . HIS A 1 302 ? 57.454 14.972 -81.331 1.00 34.19 302 HIS A N 1
ATOM 2363 C CA . HIS A 1 302 ? 57.305 13.518 -81.439 1.00 34.19 302 HIS A CA 1
ATOM 2364 C C . HIS A 1 302 ? 55.828 13.146 -81.580 1.00 34.19 302 HIS A C 1
ATOM 2366 O O . HIS A 1 302 ? 55.032 13.257 -80.655 1.00 34.19 302 HIS A O 1
ATOM 2372 N N . ARG A 1 303 ? 55.479 12.746 -82.810 1.00 34.16 303 ARG A N 1
ATOM 2373 C CA . ARG A 1 303 ? 54.252 12.032 -83.172 1.00 34.16 303 ARG A CA 1
ATOM 2374 C C . ARG A 1 303 ? 54.462 10.564 -82.800 1.00 34.16 303 ARG A C 1
ATOM 2376 O O . ARG A 1 303 ? 55.464 9.982 -83.212 1.00 34.16 303 ARG A O 1
ATOM 2383 N N . HIS A 1 304 ? 53.524 9.959 -82.078 1.00 36.53 304 HIS A N 1
ATOM 2384 C CA . HIS A 1 304 ? 53.503 8.511 -81.891 1.00 36.53 304 HIS A CA 1
ATOM 2385 C C . HIS A 1 304 ? 53.106 7.837 -83.211 1.00 36.53 304 HIS A C 1
ATOM 2387 O O . HIS A 1 304 ? 52.006 8.045 -83.720 1.00 36.53 304 HIS A O 1
ATOM 2393 N N . ARG A 1 305 ? 54.029 7.058 -83.779 1.00 31.73 305 ARG A N 1
ATOM 2394 C CA . ARG A 1 305 ? 53.800 6.178 -84.928 1.00 31.73 305 ARG A CA 1
ATOM 2395 C C . ARG A 1 305 ? 53.703 4.750 -84.402 1.00 31.73 305 ARG A C 1
ATOM 2397 O O . ARG A 1 305 ? 54.633 4.278 -83.757 1.00 31.73 305 ARG A O 1
ATOM 2404 N N . TRP A 1 306 ? 52.583 4.089 -84.674 1.00 30.95 306 TRP A N 1
ATOM 2405 C CA . TRP A 1 306 ? 52.428 2.650 -84.478 1.00 30.95 306 TRP A CA 1
ATOM 2406 C C . TRP A 1 306 ? 53.247 1.914 -85.544 1.00 30.95 306 TRP A C 1
ATOM 2408 O O . TRP A 1 306 ? 53.174 2.258 -86.724 1.00 30.95 306 TRP A O 1
ATOM 2418 N N . SER A 1 307 ? 54.042 0.932 -85.122 1.00 34.44 307 SER A N 1
ATOM 2419 C CA . SER A 1 307 ? 54.765 0.016 -86.004 1.00 34.44 307 SER A CA 1
ATOM 2420 C C . SER A 1 307 ? 54.557 -1.405 -85.501 1.00 34.44 307 SER A C 1
ATOM 2422 O O . SER A 1 307 ? 54.895 -1.722 -84.364 1.00 34.44 307 SER A O 1
ATOM 2424 N N . THR A 1 308 ? 53.984 -2.235 -86.361 1.00 39.81 308 THR A N 1
ATOM 2425 C CA . THR A 1 308 ? 53.837 -3.685 -86.230 1.00 39.81 308 THR A CA 1
ATOM 2426 C C . THR A 1 308 ? 54.927 -4.350 -87.057 1.00 39.81 308 THR A C 1
ATOM 2428 O O . THR A 1 308 ? 54.788 -4.386 -88.275 1.00 39.81 308 THR A O 1
ATOM 2431 N N . ASP A 1 309 ? 55.987 -4.841 -86.411 1.00 34.19 309 ASP A N 1
ATOM 2432 C CA . ASP A 1 309 ? 56.825 -5.940 -86.913 1.00 34.19 309 ASP A CA 1
ATOM 2433 C C . ASP A 1 309 ? 57.769 -6.464 -85.807 1.00 34.19 309 ASP A C 1
ATOM 2435 O O . ASP A 1 309 ? 58.311 -5.680 -85.029 1.00 34.19 309 ASP A O 1
ATOM 2439 N N . GLY A 1 310 ? 57.977 -7.783 -85.763 1.00 37.03 310 GLY A N 1
ATOM 2440 C CA . GLY A 1 310 ? 59.203 -8.398 -85.246 1.00 37.03 310 GLY A CA 1
ATOM 2441 C C . GLY A 1 310 ? 59.378 -8.599 -83.732 1.00 37.03 310 GLY A C 1
ATOM 2442 O O . GLY A 1 310 ? 60.131 -7.889 -83.075 1.00 37.03 310 GLY A O 1
ATOM 2443 N N . SER A 1 311 ? 58.822 -9.696 -83.211 1.00 46.19 311 SER A N 1
ATOM 2444 C CA . SER A 1 311 ? 59.533 -10.591 -82.270 1.00 46.19 311 SER A CA 1
ATOM 2445 C C . SER A 1 311 ? 60.017 -10.038 -80.915 1.00 46.19 311 SER A C 1
ATOM 2447 O O . SER A 1 311 ? 61.082 -10.429 -80.441 1.00 46.19 311 SER A O 1
ATOM 2449 N N . ARG A 1 312 ? 59.232 -9.185 -80.247 1.00 44.38 312 ARG A N 1
ATOM 2450 C CA . ARG A 1 312 ? 59.209 -8.997 -78.777 1.00 44.38 312 ARG A CA 1
ATOM 2451 C C . ARG A 1 312 ? 57.949 -8.197 -78.440 1.00 44.38 312 ARG A C 1
ATOM 2453 O O . ARG A 1 312 ? 57.846 -7.032 -78.806 1.00 44.38 312 ARG A O 1
ATOM 2460 N N . GLY A 1 313 ? 56.970 -8.844 -77.804 1.00 43.06 313 GLY A N 1
ATOM 2461 C CA . GLY A 1 313 ? 55.703 -8.209 -77.424 1.00 43.06 313 GLY A CA 1
ATOM 2462 C C . GLY A 1 313 ? 55.903 -6.981 -76.518 1.00 43.06 313 GLY A C 1
ATOM 2463 O O . GLY A 1 313 ? 56.982 -6.823 -75.937 1.00 43.06 313 GLY A O 1
ATOM 2464 N N . PRO A 1 314 ? 54.887 -6.107 -76.376 1.00 42.38 314 PRO A N 1
ATOM 2465 C CA . PRO A 1 314 ? 55.002 -4.901 -75.567 1.00 42.38 314 PRO A CA 1
ATOM 2466 C C . PRO A 1 314 ? 55.333 -5.301 -74.128 1.00 42.38 314 PRO A C 1
ATOM 2468 O O . PRO A 1 314 ? 54.530 -5.959 -73.466 1.00 42.38 314 PRO A O 1
ATOM 2471 N N . ARG A 1 315 ? 56.518 -4.928 -73.631 1.00 41.88 315 ARG A N 1
ATOM 2472 C CA . ARG A 1 315 ? 56.809 -5.042 -72.200 1.00 41.88 315 ARG A CA 1
ATOM 2473 C C . ARG A 1 315 ? 55.960 -4.003 -71.486 1.00 41.88 315 ARG A C 1
ATOM 2475 O O . ARG A 1 315 ? 56.321 -2.832 -71.434 1.00 41.88 315 ARG A O 1
ATOM 2482 N N . ILE A 1 316 ? 54.825 -4.446 -70.957 1.00 46.41 316 ILE A N 1
ATOM 2483 C CA . ILE A 1 316 ? 54.112 -3.720 -69.916 1.00 46.41 316 ILE A CA 1
ATOM 2484 C C . ILE A 1 316 ? 55.053 -3.727 -68.711 1.00 46.41 316 ILE A C 1
ATOM 2486 O O . ILE A 1 316 ? 55.157 -4.721 -67.998 1.00 46.41 316 ILE A O 1
ATOM 2490 N N . THR A 1 317 ? 55.804 -2.647 -68.521 1.00 41.94 317 THR A N 1
ATOM 2491 C CA . THR A 1 317 ? 56.459 -2.378 -67.244 1.00 41.94 317 THR A CA 1
ATOM 2492 C C . THR A 1 317 ? 55.355 -1.972 -66.284 1.00 41.94 317 THR A C 1
ATOM 2494 O O . THR A 1 317 ? 54.898 -0.829 -66.283 1.00 41.94 317 THR A O 1
ATOM 2497 N N . ILE A 1 318 ? 54.844 -2.948 -65.540 1.00 47.31 318 ILE A N 1
ATOM 2498 C CA . ILE A 1 318 ? 54.005 -2.677 -64.382 1.00 47.31 318 ILE A CA 1
ATOM 2499 C C . ILE A 1 318 ? 54.964 -2.057 -63.366 1.00 47.31 318 ILE A C 1
ATOM 2501 O O . ILE A 1 318 ? 55.881 -2.736 -62.917 1.00 47.31 318 ILE A O 1
ATOM 2505 N N . ASN A 1 319 ? 54.827 -0.762 -63.080 1.00 41.41 319 ASN A N 1
ATOM 2506 C CA . ASN A 1 319 ? 55.532 -0.162 -61.950 1.00 41.41 319 ASN A CA 1
ATOM 2507 C C . ASN A 1 319 ? 55.027 -0.868 -60.689 1.00 41.41 319 ASN A C 1
ATOM 2509 O O . ASN A 1 319 ? 53.884 -0.655 -60.269 1.00 41.41 319 ASN A O 1
ATOM 2513 N N . GLU A 1 320 ? 55.850 -1.756 -60.137 1.00 48.06 320 GLU A N 1
ATOM 2514 C CA . GLU A 1 320 ? 55.565 -2.474 -58.894 1.00 48.06 320 GLU A CA 1
ATOM 2515 C C . GLU A 1 320 ? 55.411 -1.497 -57.728 1.00 48.06 320 GLU A C 1
ATOM 2517 O O . GLU A 1 320 ? 54.587 -1.730 -56.862 1.00 48.06 320 GLU A O 1
ATOM 2522 N N . ASP A 1 321 ? 56.021 -0.318 -57.791 1.00 50.69 321 ASP A N 1
ATOM 2523 C CA . ASP A 1 321 ? 55.869 0.811 -56.869 1.00 50.69 321 ASP A CA 1
ATOM 2524 C C . ASP A 1 321 ? 54.448 1.422 -56.828 1.00 50.69 321 ASP A C 1
ATOM 2526 O O . ASP A 1 321 ? 54.116 2.158 -55.895 1.00 50.69 321 ASP A O 1
ATOM 2530 N N . TYR A 1 322 ? 53.565 1.079 -57.777 1.00 46.50 322 TYR A N 1
ATOM 2531 C CA . TYR A 1 322 ? 52.132 1.400 -57.694 1.00 46.50 322 TYR A CA 1
ATOM 2532 C C . TYR A 1 322 ? 51.311 0.328 -56.948 1.00 46.50 322 TYR A C 1
ATOM 2534 O O . TYR A 1 322 ? 50.243 0.639 -56.416 1.00 46.50 322 TYR A O 1
ATOM 2542 N N . TYR A 1 323 ? 51.799 -0.918 -56.888 1.00 47.28 323 TYR A N 1
ATOM 2543 C CA . TYR A 1 323 ? 51.139 -2.062 -56.238 1.00 47.28 323 TYR A CA 1
ATOM 2544 C C . TYR A 1 323 ? 51.838 -2.534 -54.947 1.00 47.28 323 TYR A C 1
ATOM 2546 O O . TYR A 1 323 ? 51.229 -3.268 -54.166 1.00 47.28 323 TYR A O 1
ATOM 2554 N N . ASP A 1 324 ? 53.053 -2.056 -54.663 1.00 41.94 324 ASP A N 1
ATOM 2555 C CA . ASP A 1 324 ? 53.805 -2.292 -53.431 1.00 41.94 324 ASP A CA 1
ATOM 2556 C C . ASP A 1 324 ? 53.174 -1.512 -52.270 1.00 41.94 324 ASP A C 1
ATOM 2558 O O . ASP A 1 324 ? 53.510 -0.372 -51.943 1.00 41.94 324 ASP A O 1
ATOM 2562 N N . GLY A 1 325 ? 52.152 -2.124 -51.674 1.00 52.19 325 GLY A N 1
ATOM 2563 C CA . GLY A 1 325 ? 52.230 -2.671 -50.315 1.00 52.19 325 GLY A CA 1
ATOM 2564 C C . GLY A 1 325 ? 52.580 -1.770 -49.120 1.00 52.19 325 GLY A C 1
ATOM 2565 O O . GLY A 1 325 ? 52.569 -2.269 -48.001 1.00 52.19 325 GLY A O 1
ATOM 2566 N N . GLY A 1 326 ? 52.867 -0.475 -49.283 1.00 43.88 326 GLY A N 1
ATOM 2567 C CA . GLY A 1 326 ? 53.351 0.392 -48.194 1.00 43.88 326 GLY A CA 1
ATOM 2568 C C . GLY A 1 326 ? 52.366 1.453 -47.702 1.00 43.88 326 GLY A C 1
ATOM 2569 O O . GLY A 1 326 ? 52.550 2.040 -46.636 1.00 43.88 326 GLY A O 1
ATOM 2570 N N . LYS A 1 327 ? 51.291 1.716 -48.447 1.00 47.28 327 LYS A N 1
ATOM 2571 C CA . LYS A 1 327 ? 50.219 2.620 -48.014 1.00 47.28 327 LYS A CA 1
ATOM 2572 C C . LYS A 1 327 ? 48.914 1.863 -48.075 1.00 47.28 327 LYS A C 1
ATOM 2574 O O . LYS A 1 327 ? 48.142 2.009 -49.018 1.00 47.28 327 LYS A O 1
ATOM 2579 N N . ALA A 1 328 ? 48.695 1.054 -47.039 1.00 34.50 328 ALA A N 1
ATOM 2580 C CA . ALA A 1 328 ? 47.374 0.572 -46.690 1.00 34.50 328 ALA A CA 1
ATOM 2581 C C . ALA A 1 328 ? 46.393 1.730 -46.887 1.00 34.50 328 ALA A C 1
ATOM 2583 O O . ALA A 1 328 ? 46.507 2.777 -46.238 1.00 34.50 328 ALA A O 1
ATOM 2584 N N . TRP A 1 329 ? 45.473 1.556 -47.835 1.00 34.72 329 TRP A N 1
ATOM 2585 C CA . TRP A 1 329 ? 44.249 2.327 -47.888 1.00 34.72 329 TRP A CA 1
ATOM 2586 C C . TRP A 1 329 ? 43.757 2.409 -46.447 1.00 34.72 329 TRP A C 1
ATOM 2588 O O . TRP A 1 329 ? 43.439 1.385 -45.840 1.00 34.72 329 TRP A O 1
ATOM 2598 N N . LYS A 1 330 ? 43.782 3.609 -45.857 1.00 40.03 330 LYS A N 1
ATOM 2599 C CA . LYS A 1 330 ? 43.107 3.860 -44.590 1.00 40.03 330 LYS A CA 1
ATOM 2600 C C . LYS A 1 330 ? 41.620 3.728 -44.894 1.00 40.03 330 LYS A C 1
ATOM 2602 O O . LYS A 1 330 ? 40.904 4.720 -45.011 1.00 40.03 330 LYS A O 1
ATOM 2607 N N . THR A 1 331 ? 41.139 2.488 -44.988 1.00 36.75 331 THR A N 1
ATOM 2608 C CA . THR A 1 331 ? 39.804 2.186 -44.517 1.00 36.75 331 THR A CA 1
ATOM 2609 C C . THR A 1 331 ? 39.768 2.809 -43.137 1.00 36.75 331 THR A C 1
ATOM 2611 O O . THR A 1 331 ? 40.659 2.626 -42.303 1.00 36.75 331 THR A O 1
ATOM 2614 N N . THR A 1 332 ? 38.738 3.590 -42.884 1.00 38.41 332 THR A N 1
ATOM 2615 C CA . THR A 1 332 ? 38.432 4.187 -41.587 1.00 38.41 332 THR A CA 1
ATOM 2616 C C . THR A 1 332 ? 38.082 3.111 -40.539 1.00 38.41 332 THR A C 1
ATOM 2618 O O . THR A 1 332 ? 37.308 3.353 -39.625 1.00 38.41 332 THR A O 1
ATOM 2621 N N . THR A 1 333 ? 38.646 1.908 -40.666 1.00 42.41 333 THR A N 1
ATOM 2622 C CA . THR A 1 333 ? 38.608 0.784 -39.731 1.00 42.41 333 THR A CA 1
ATOM 2623 C C . THR A 1 333 ? 39.792 0.802 -38.761 1.00 42.41 333 THR A C 1
ATOM 2625 O O . THR A 1 333 ? 39.824 0.027 -37.815 1.00 42.41 333 THR A O 1
ATOM 2628 N N . GLY A 1 334 ? 40.729 1.743 -38.912 1.00 37.09 334 GLY A N 1
ATOM 2629 C CA . GLY A 1 334 ? 41.787 2.023 -37.939 1.00 37.09 334 GLY A CA 1
ATOM 2630 C C . GLY A 1 334 ? 41.331 2.911 -36.775 1.00 37.09 334 GLY A C 1
ATOM 2631 O O . GLY A 1 334 ? 41.884 3.988 -36.569 1.00 37.09 334 GLY A O 1
ATOM 2632 N N . ARG A 1 335 ? 40.326 2.483 -36.005 1.00 41.34 335 ARG A N 1
ATOM 2633 C CA . ARG A 1 335 ? 40.114 2.947 -34.622 1.00 41.34 335 ARG A CA 1
ATOM 2634 C C . ARG A 1 335 ? 40.125 1.694 -33.755 1.00 41.34 335 ARG A C 1
ATOM 2636 O O . ARG A 1 335 ? 39.071 1.188 -33.390 1.00 41.34 335 ARG A O 1
ATOM 2643 N N . GLY A 1 336 ? 41.330 1.167 -33.542 1.00 38.59 336 GLY A N 1
ATOM 2644 C CA . GLY A 1 336 ? 41.566 -0.051 -32.776 1.00 38.59 336 GLY A CA 1
ATOM 2645 C C . GLY A 1 336 ? 40.844 -0.034 -31.433 1.00 38.59 336 GLY A C 1
ATOM 2646 O O . GLY A 1 336 ? 40.774 1.013 -30.785 1.00 38.59 336 GLY A O 1
ATOM 2647 N N . ASP A 1 337 ? 40.260 -1.181 -31.092 1.00 46.03 337 ASP A N 1
ATOM 2648 C CA . ASP A 1 337 ? 40.216 -1.798 -29.760 1.00 46.03 337 ASP A CA 1
ATOM 2649 C C . ASP A 1 337 ? 40.013 -0.907 -28.529 1.00 46.03 337 ASP A C 1
ATOM 2651 O O . ASP A 1 337 ? 40.372 -1.243 -27.405 1.00 46.03 337 ASP A O 1
ATOM 2655 N N . ARG A 1 338 ? 39.282 0.194 -28.686 1.00 45.84 338 ARG A N 1
ATOM 2656 C CA . ARG A 1 338 ? 38.408 0.633 -27.611 1.00 45.84 338 ARG A CA 1
ATOM 2657 C C . ARG A 1 338 ? 37.260 -0.349 -27.619 1.00 45.84 338 ARG A C 1
ATOM 2659 O O . ARG A 1 338 ? 36.385 -0.221 -28.476 1.00 45.84 338 ARG A O 1
ATOM 2666 N N . PHE A 1 339 ? 37.283 -1.305 -26.686 1.00 55.78 339 PHE A N 1
ATOM 2667 C CA . PHE A 1 339 ? 36.085 -1.936 -26.127 1.00 55.78 339 PHE A CA 1
ATOM 2668 C C . PHE A 1 339 ? 34.900 -1.018 -26.407 1.00 55.78 339 PHE A C 1
ATOM 2670 O O . PHE A 1 339 ? 34.957 0.130 -25.962 1.00 55.78 339 PHE A O 1
ATOM 2677 N N . SER A 1 340 ? 33.967 -1.419 -27.279 1.00 75.19 340 SER A N 1
ATOM 2678 C CA . SER A 1 340 ? 33.108 -0.466 -27.993 1.00 75.19 340 SER A CA 1
ATOM 2679 C C . SER A 1 340 ? 32.142 0.227 -27.030 1.00 75.19 340 SER A C 1
ATOM 2681 O O . SER A 1 340 ? 30.971 -0.118 -26.915 1.00 75.19 340 SER A O 1
ATOM 2683 N N . PHE A 1 341 ? 32.653 1.220 -26.306 1.00 82.75 341 PHE A N 1
ATOM 2684 C CA . PHE A 1 341 ? 31.992 1.918 -25.216 1.00 82.75 341 PHE A CA 1
ATOM 2685 C C . PHE A 1 341 ? 30.728 2.583 -25.734 1.00 82.75 341 PHE A C 1
ATOM 2687 O O . PHE A 1 341 ? 29.702 2.585 -25.070 1.00 82.75 341 PHE A O 1
ATOM 2694 N N . LYS A 1 342 ? 30.775 3.061 -26.982 1.00 84.06 342 LYS A N 1
ATOM 2695 C CA . LYS A 1 342 ? 29.609 3.580 -27.687 1.00 84.06 342 LYS A CA 1
ATOM 2696 C C . LYS A 1 342 ? 28.521 2.515 -27.842 1.00 84.06 342 LYS A C 1
ATOM 2698 O O . LYS A 1 342 ? 27.358 2.827 -27.622 1.00 84.06 342 LYS A O 1
ATOM 2703 N N . VAL A 1 343 ? 28.872 1.278 -28.196 1.00 82.50 343 VAL A N 1
ATOM 2704 C CA . VAL A 1 343 ? 27.910 0.169 -28.316 1.00 82.50 343 VAL A CA 1
ATOM 2705 C C . VAL A 1 343 ? 27.368 -0.219 -26.945 1.00 82.50 343 VAL A C 1
ATOM 2707 O O . VAL A 1 343 ? 26.154 -0.294 -26.798 1.00 82.50 343 VAL A O 1
ATOM 2710 N N . MET A 1 344 ? 28.232 -0.367 -25.939 1.00 86.75 344 MET A N 1
ATOM 2711 C CA . MET A 1 344 ? 27.824 -0.655 -24.560 1.00 86.75 344 MET A CA 1
ATOM 2712 C C . MET A 1 344 ? 26.869 0.416 -24.013 1.00 86.75 344 MET A C 1
ATOM 2714 O O . MET A 1 344 ? 25.787 0.090 -23.540 1.00 86.75 344 MET A O 1
ATOM 2718 N N . ALA A 1 345 ? 27.229 1.697 -24.115 1.00 88.38 345 ALA A N 1
ATOM 2719 C CA . ALA A 1 345 ? 26.415 2.806 -23.623 1.00 88.38 345 ALA A CA 1
ATOM 2720 C C . ALA A 1 345 ? 25.079 2.916 -24.372 1.00 88.38 345 ALA A C 1
ATOM 2722 O O . ALA A 1 345 ? 24.044 3.159 -23.756 1.00 88.38 345 ALA A O 1
ATOM 2723 N N . THR A 1 346 ? 25.080 2.693 -25.691 1.00 87.50 346 THR A N 1
ATOM 2724 C CA . THR A 1 346 ? 23.844 2.704 -26.492 1.00 87.50 346 THR A CA 1
ATOM 2725 C C . THR A 1 346 ? 22.946 1.517 -26.133 1.00 87.50 346 THR A C 1
ATOM 2727 O O . THR A 1 346 ? 21.737 1.690 -25.988 1.00 87.50 346 THR A O 1
ATOM 2730 N N . GLU A 1 347 ? 23.511 0.321 -25.943 1.00 88.50 347 GLU A N 1
ATOM 2731 C CA . GLU A 1 347 ? 22.763 -0.848 -25.469 1.00 88.50 347 GLU A CA 1
ATOM 2732 C C . GLU A 1 347 ? 22.160 -0.569 -24.092 1.00 88.50 347 GLU A C 1
ATOM 2734 O O . GLU A 1 347 ? 20.943 -0.644 -23.953 1.00 88.50 347 GLU A O 1
ATOM 2739 N N . MET A 1 348 ? 22.975 -0.131 -23.128 1.00 91.62 348 MET A N 1
ATOM 2740 C CA . MET A 1 348 ? 22.533 0.193 -21.771 1.00 91.62 348 MET A CA 1
ATOM 2741 C C . MET A 1 348 ? 21.390 1.210 -21.775 1.00 91.62 348 MET A C 1
ATOM 2743 O O . MET A 1 348 ? 20.345 0.970 -21.168 1.00 91.62 348 MET A O 1
ATOM 2747 N N . TRP A 1 349 ? 21.556 2.322 -22.496 1.00 91.88 349 TRP A N 1
ATOM 2748 C CA . TRP A 1 349 ? 20.540 3.367 -22.593 1.00 91.88 349 TRP A CA 1
ATOM 2749 C C . TRP A 1 349 ? 19.239 2.839 -23.195 1.00 91.88 349 TRP A C 1
ATOM 2751 O O . TRP A 1 349 ? 18.170 3.004 -22.613 1.00 91.88 349 TRP A O 1
ATOM 2761 N N . THR A 1 350 ? 19.313 2.173 -24.349 1.00 89.56 350 THR A N 1
ATOM 2762 C CA . THR A 1 350 ? 18.109 1.720 -25.058 1.00 89.56 350 THR A CA 1
ATOM 2763 C C . THR A 1 350 ? 17.360 0.632 -24.301 1.00 89.56 350 THR A C 1
ATOM 2765 O O . THR A 1 350 ? 16.130 0.663 -24.279 1.00 89.56 350 THR A O 1
ATOM 2768 N N . THR A 1 351 ? 18.057 -0.311 -23.659 1.00 91.12 351 THR A N 1
ATOM 2769 C CA . THR A 1 351 ? 17.409 -1.363 -22.869 1.00 91.12 351 THR A CA 1
ATOM 2770 C C . THR A 1 351 ? 16.833 -0.818 -21.571 1.00 91.12 351 THR A C 1
ATOM 2772 O O . THR A 1 351 ? 15.724 -1.205 -21.214 1.00 91.12 351 THR A O 1
ATOM 2775 N N . THR A 1 352 ? 17.531 0.113 -20.909 1.00 94.44 352 THR A N 1
ATOM 2776 C CA . THR A 1 352 ? 17.017 0.790 -19.707 1.00 94.44 352 THR A CA 1
ATOM 2777 C C . THR A 1 352 ? 15.767 1.580 -20.054 1.00 94.44 352 THR A C 1
ATOM 2779 O O . THR A 1 352 ? 14.710 1.304 -19.499 1.00 94.44 352 THR A O 1
ATOM 2782 N N . TRP A 1 353 ? 15.845 2.461 -21.060 1.00 93.94 353 TRP A N 1
ATOM 2783 C CA . TRP A 1 353 ? 14.695 3.227 -21.533 1.00 93.94 353 TRP A CA 1
ATOM 2784 C C . TRP A 1 353 ? 13.519 2.310 -21.864 1.00 93.94 353 TRP A C 1
ATOM 2786 O O . TRP A 1 353 ? 12.400 2.574 -21.433 1.00 93.94 353 TRP A O 1
ATOM 2796 N N . ARG A 1 354 ? 13.776 1.200 -22.577 1.00 91.81 354 ARG A N 1
ATOM 2797 C CA . ARG A 1 354 ? 12.752 0.222 -22.962 1.00 91.81 354 ARG A CA 1
ATOM 2798 C C . ARG A 1 354 ? 12.000 -0.353 -21.768 1.00 91.81 354 ARG A C 1
ATOM 2800 O O . ARG A 1 354 ? 10.783 -0.459 -21.848 1.00 91.81 354 ARG A O 1
ATOM 2807 N N . VAL A 1 355 ? 12.709 -0.733 -20.712 1.00 94.81 355 VAL A N 1
ATOM 2808 C CA . VAL A 1 355 ? 12.096 -1.253 -19.485 1.00 94.81 355 VAL A CA 1
ATOM 2809 C C . VAL A 1 355 ? 11.346 -0.131 -18.774 1.00 94.81 355 VAL A C 1
ATOM 2811 O O . VAL A 1 355 ? 10.170 -0.294 -18.470 1.00 94.81 355 VAL A O 1
ATOM 2814 N N . THR A 1 356 ? 11.982 1.030 -18.594 1.00 95.38 356 THR A N 1
ATOM 2815 C CA . THR A 1 356 ? 11.416 2.168 -17.862 1.00 95.38 356 THR A CA 1
ATOM 2816 C C . THR A 1 356 ? 10.076 2.617 -18.427 1.00 95.38 356 THR A C 1
ATOM 2818 O O . THR A 1 356 ? 9.111 2.685 -17.673 1.00 95.38 356 THR A O 1
ATOM 2821 N N . TRP A 1 357 ? 9.970 2.905 -19.730 1.00 95.06 357 TRP A N 1
ATOM 2822 C CA . TRP A 1 357 ? 8.708 3.434 -20.260 1.00 95.06 357 TRP A CA 1
ATOM 2823 C C . TRP A 1 357 ? 7.575 2.400 -20.195 1.00 95.06 357 TRP A C 1
ATOM 2825 O O . TRP A 1 357 ? 6.436 2.782 -19.945 1.00 95.06 357 TRP A O 1
ATOM 2835 N N . ILE A 1 358 ? 7.867 1.100 -20.359 1.00 94.94 358 ILE A N 1
ATOM 2836 C CA . ILE A 1 358 ? 6.859 0.037 -20.208 1.00 94.94 358 ILE A CA 1
ATOM 2837 C C . ILE A 1 358 ? 6.384 -0.021 -18.754 1.00 94.94 358 ILE A C 1
ATOM 2839 O O . ILE A 1 358 ? 5.183 0.053 -18.504 1.00 94.94 358 ILE A O 1
ATOM 2843 N N . SER A 1 359 ? 7.315 -0.103 -17.799 1.00 96.06 359 SER A N 1
ATOM 2844 C CA . SER A 1 359 ? 6.996 -0.173 -16.370 1.00 96.06 359 SER A CA 1
ATOM 2845 C C . SER A 1 359 ? 6.226 1.061 -15.893 1.00 96.06 359 SER A C 1
ATOM 2847 O O . SER A 1 359 ? 5.246 0.923 -15.169 1.00 96.06 359 SER A O 1
ATOM 2849 N N . VAL A 1 360 ? 6.608 2.262 -16.345 1.00 95.81 360 VAL A N 1
ATOM 2850 C CA . VAL A 1 360 ? 5.920 3.518 -16.002 1.00 95.81 360 VAL A CA 1
ATOM 2851 C C . VAL A 1 360 ? 4.503 3.554 -16.570 1.00 95.81 360 VAL A C 1
ATOM 2853 O O . VAL A 1 360 ? 3.585 3.949 -15.859 1.00 95.81 360 VAL A O 1
ATOM 2856 N N . LEU A 1 361 ? 4.283 3.120 -17.816 1.00 95.94 361 LEU A N 1
ATOM 2857 C CA . LEU A 1 361 ? 2.928 3.057 -18.378 1.00 95.94 361 LEU A CA 1
ATOM 2858 C C . LEU A 1 361 ? 2.033 2.082 -17.608 1.00 95.94 361 LEU A C 1
ATOM 2860 O O . LEU A 1 361 ? 0.870 2.395 -17.361 1.00 95.94 361 LEU A O 1
ATOM 2864 N N . ILE A 1 362 ? 2.573 0.928 -17.209 1.00 94.25 362 ILE A N 1
ATOM 2865 C CA . ILE A 1 362 ? 1.856 -0.048 -16.380 1.00 94.25 362 ILE A CA 1
ATOM 2866 C C . ILE A 1 362 ? 1.528 0.560 -15.016 1.00 94.25 362 ILE A C 1
ATOM 2868 O O . ILE A 1 362 ? 0.390 0.474 -14.572 1.00 94.25 362 ILE A O 1
ATOM 2872 N N . TRP A 1 363 ? 2.489 1.219 -14.373 1.00 94.56 363 TRP A N 1
ATOM 2873 C CA . TRP A 1 363 ? 2.276 1.881 -13.089 1.00 94.56 363 TRP A CA 1
ATOM 2874 C C . TRP A 1 363 ? 1.202 2.978 -13.172 1.00 94.56 363 TRP A C 1
ATOM 2876 O O . TRP A 1 363 ? 0.273 2.983 -12.370 1.00 94.56 363 TRP A O 1
ATOM 2886 N N . ILE A 1 364 ? 1.241 3.833 -14.202 1.00 95.00 364 ILE A N 1
ATOM 2887 C CA . ILE A 1 364 ? 0.198 4.843 -14.456 1.00 95.00 364 ILE A CA 1
ATOM 2888 C C . ILE A 1 364 ? -1.168 4.182 -14.664 1.00 95.00 364 ILE A C 1
ATOM 2890 O O . ILE A 1 364 ? -2.172 4.661 -14.138 1.00 95.00 364 ILE A O 1
ATOM 2894 N N . TYR A 1 365 ? -1.226 3.091 -15.431 1.00 94.31 365 TYR A N 1
ATOM 2895 C CA . TYR A 1 365 ? -2.460 2.336 -15.637 1.00 94.31 365 TYR A CA 1
ATOM 2896 C C . TYR A 1 365 ? -3.011 1.784 -14.316 1.00 94.31 365 TYR A C 1
ATOM 2898 O O . TYR A 1 365 ? -4.216 1.869 -14.078 1.00 94.31 365 TYR A O 1
ATOM 2906 N N . LEU A 1 366 ? -2.143 1.242 -13.457 1.00 91.75 366 LEU A N 1
ATOM 2907 C CA . LEU A 1 366 ? -2.534 0.694 -12.162 1.00 91.75 366 LEU A CA 1
ATOM 2908 C C . LEU A 1 366 ? -3.030 1.777 -11.206 1.00 91.75 366 LEU A C 1
ATOM 2910 O O . LEU A 1 366 ? -4.017 1.523 -10.528 1.00 91.75 366 LEU A O 1
ATOM 2914 N N . ILE A 1 367 ? -2.411 2.959 -11.190 1.00 88.31 367 ILE A N 1
ATOM 2915 C CA . ILE A 1 367 ? -2.861 4.090 -10.364 1.00 88.31 367 ILE A CA 1
ATOM 2916 C C . ILE A 1 367 ? -4.201 4.641 -10.846 1.00 88.31 367 ILE A C 1
ATOM 2918 O O . ILE A 1 367 ? -5.040 5.005 -10.039 1.00 88.31 367 ILE A O 1
ATOM 2922 N N . ARG A 1 368 ? -4.415 4.735 -12.163 1.00 88.50 368 ARG A N 1
ATOM 2923 C CA . ARG A 1 368 ? -5.641 5.338 -12.711 1.00 88.50 368 ARG A CA 1
ATOM 2924 C C . ARG A 1 368 ? -6.871 4.447 -12.608 1.00 88.50 368 ARG A C 1
ATOM 2926 O O . ARG A 1 368 ? -7.976 4.964 -12.526 1.00 88.50 368 ARG A O 1
ATOM 2933 N N . ASN A 1 369 ? -6.686 3.135 -12.703 1.00 84.25 369 ASN A N 1
ATOM 2934 C CA . ASN A 1 369 ? -7.781 2.163 -12.667 1.00 84.25 369 ASN A CA 1
ATOM 2935 C C . ASN A 1 369 ? -7.871 1.462 -11.311 1.00 84.25 369 ASN A C 1
ATOM 2937 O O . ASN A 1 369 ? -8.313 0.315 -11.231 1.00 84.25 369 ASN A O 1
ATOM 2941 N N . GLY A 1 370 ? -7.306 2.056 -10.264 1.00 59.84 370 GLY A N 1
ATOM 2942 C CA . GLY A 1 370 ? -7.360 1.528 -8.908 1.00 59.84 370 GLY A CA 1
ATOM 2943 C C . GLY A 1 370 ? -8.023 2.485 -7.985 1.00 59.84 370 GLY A C 1
ATOM 2944 O O . GLY A 1 370 ? -8.761 1.946 -7.138 1.00 59.84 370 GLY A O 1
#